Protein AF-A0A3D4UNW9-F1 (afdb_monomer)

Sequence (251 aa):
MPVRATILGIVDPHAEELTPLSHPRLTAIGLLMWSFGAMISVLMVWCMRSAEVLRDIGVSAWMPSRFAWAGVGGLMISMIGAATLIRPHPGVTRREALRCSIGVSLYAALLFVYHAIYIGHDVISPSPIFAPGGDALGRSVLRVLMFLLVAGIVWGVRPAALGLAVRSVIVRTGRVDRQSLLAVLASLGIAALGDLLSIATHFSPVSIADIISIVSVVVISLGSVLFTVGMVNICIDTVRIYPVLVRPGVG

Nearest PDB structures (foldseek):
  7uwa-assembly1_o  TM=2.671E-01  e=8.794E+00  Citrus x limon
  5lm2-assembly1_A  TM=1.567E-01  e=4.055E+00  Homo sapiens

Structure (mmCIF, N/CA/C/O backbone):
data_AF-A0A3D4UNW9-F1
#
_entry.id   AF-A0A3D4UNW9-F1
#
loop_
_atom_site.group_PDB
_atom_site.id
_atom_site.type_symbol
_atom_site.label_atom_id
_atom_site.label_alt_id
_atom_site.label_comp_id
_atom_site.label_asym_id
_atom_site.label_entity_id
_atom_site.label_seq_id
_atom_site.pdbx_PDB_ins_code
_atom_site.Cartn_x
_atom_site.Cartn_y
_atom_site.Cartn_z
_atom_site.occupancy
_atom_site.B_iso_or_equiv
_atom_site.auth_seq_id
_atom_site.auth_comp_id
_atom_site.auth_asym_id
_atom_site.auth_atom_id
_atom_site.pdbx_PDB_model_num
ATOM 1 N N . MET A 1 1 ? -14.342 12.984 29.482 1.00 45.03 1 MET A N 1
ATOM 2 C CA . MET A 1 1 ? -15.641 13.312 28.849 1.00 45.03 1 MET A CA 1
ATOM 3 C C . MET A 1 1 ? -16.581 12.103 28.904 1.00 45.03 1 MET A C 1
ATOM 5 O O . MET A 1 1 ? -16.750 11.441 27.891 1.00 45.03 1 MET A O 1
ATOM 9 N N . PRO A 1 2 ? -17.147 11.796 30.081 1.00 48.69 2 PRO A N 1
ATOM 10 C CA . PRO A 1 2 ? -18.140 10.731 30.265 1.00 48.69 2 PRO A CA 1
ATOM 11 C C . PRO A 1 2 ? -19.575 11.167 29.894 1.00 48.69 2 PRO A C 1
ATOM 13 O O . PRO A 1 2 ? -20.336 10.395 29.332 1.00 48.69 2 PRO A O 1
ATOM 16 N N . VAL A 1 3 ? -19.913 12.446 30.102 1.00 43.53 3 VAL A N 1
ATOM 17 C CA . VAL A 1 3 ? -21.304 12.943 30.140 1.00 43.53 3 VAL A CA 1
ATOM 18 C C . VAL A 1 3 ? -22.097 12.767 28.831 1.00 43.53 3 VAL A C 1
ATOM 20 O O . VAL A 1 3 ? -23.275 12.437 28.879 1.00 43.53 3 VAL A O 1
ATOM 23 N N . ARG A 1 4 ? -21.489 12.950 27.647 1.00 46.66 4 ARG A N 1
ATOM 24 C CA . ARG A 1 4 ? -22.216 12.816 26.363 1.00 46.66 4 ARG A CA 1
ATOM 25 C C . ARG A 1 4 ? -22.489 11.365 25.960 1.00 46.66 4 ARG A C 1
ATOM 27 O O . ARG A 1 4 ? -23.555 11.103 25.418 1.00 46.66 4 ARG A O 1
ATOM 34 N N . ALA A 1 5 ? -21.565 10.445 26.249 1.00 49.12 5 ALA A N 1
ATOM 35 C CA . ALA A 1 5 ? -21.785 9.013 26.034 1.00 49.12 5 ALA A CA 1
ATOM 36 C C . ALA A 1 5 ? -22.894 8.493 26.960 1.00 49.12 5 ALA A C 1
ATOM 38 O O . ALA A 1 5 ? -23.752 7.732 26.527 1.00 49.12 5 ALA A O 1
ATOM 39 N N . THR A 1 6 ? -22.944 9.001 28.197 1.00 50.34 6 THR A N 1
ATOM 40 C CA . THR A 1 6 ? -24.031 8.715 29.139 1.00 50.34 6 THR A CA 1
ATOM 41 C C . THR A 1 6 ? -25.385 9.212 28.626 1.00 50.34 6 THR A C 1
ATOM 43 O O . THR A 1 6 ? -26.352 8.469 28.692 1.00 50.34 6 THR A O 1
ATOM 46 N N . ILE A 1 7 ? -25.475 10.423 28.057 1.00 51.78 7 ILE A N 1
ATOM 47 C CA . ILE A 1 7 ? -26.741 10.937 27.498 1.00 51.78 7 ILE A CA 1
ATOM 48 C C . ILE A 1 7 ? -27.186 10.122 26.272 1.00 51.78 7 ILE A C 1
ATOM 50 O O . ILE A 1 7 ? -28.360 9.779 26.178 1.00 51.78 7 ILE A O 1
ATOM 54 N N . LEU A 1 8 ? -26.275 9.771 25.356 1.00 51.16 8 LEU A N 1
ATOM 55 C CA . LEU A 1 8 ? -26.631 8.977 24.173 1.00 51.16 8 LEU A CA 1
ATOM 56 C C . LEU A 1 8 ? -27.055 7.549 24.543 1.00 51.16 8 LEU A C 1
ATOM 58 O O . LEU A 1 8 ? -28.030 7.057 23.994 1.00 51.16 8 LEU A O 1
ATOM 62 N N . GLY A 1 9 ? -26.392 6.924 25.521 1.00 51.66 9 GLY A N 1
ATOM 63 C CA . GLY A 1 9 ? -26.791 5.612 26.038 1.00 51.66 9 GLY A CA 1
ATOM 64 C C . GLY A 1 9 ? -28.126 5.615 26.790 1.00 51.66 9 GLY A C 1
ATOM 65 O O . GLY A 1 9 ? -28.765 4.573 26.885 1.00 51.66 9 GLY A O 1
ATOM 66 N N . ILE A 1 10 ? -28.570 6.774 27.291 1.00 58.00 10 ILE A N 1
ATOM 67 C CA . ILE A 1 10 ? -29.905 6.945 27.888 1.00 58.00 10 ILE A CA 1
ATOM 68 C C . ILE A 1 10 ? -30.978 7.130 26.802 1.00 58.00 10 ILE A C 1
ATOM 70 O O . ILE A 1 10 ? -32.085 6.622 26.959 1.00 58.00 10 ILE A O 1
ATOM 74 N N . VAL A 1 11 ? -30.673 7.853 25.716 1.00 55.88 11 VAL A N 1
ATOM 75 C CA . VAL A 1 11 ? -31.634 8.153 24.635 1.00 55.88 11 VAL A CA 1
ATOM 76 C C . VAL A 1 11 ? -31.760 7.002 23.627 1.00 55.88 11 VAL A C 1
ATOM 78 O O . VAL A 1 11 ? -32.862 6.741 23.153 1.00 55.88 11 VAL A O 1
ATOM 81 N N . ASP A 1 12 ? -30.668 6.298 23.323 1.00 54.56 12 ASP A N 1
ATOM 82 C CA . ASP A 1 12 ? -30.653 5.106 22.468 1.00 54.56 12 ASP A CA 1
ATOM 83 C C . ASP A 1 12 ? -29.649 4.057 22.999 1.00 54.56 12 ASP A C 1
ATOM 85 O O . ASP A 1 12 ? -28.485 4.014 22.581 1.00 54.56 12 ASP A O 1
ATOM 89 N N . PRO A 1 13 ? -30.084 3.180 23.925 1.00 54.25 13 PRO A N 1
ATOM 90 C CA . PRO A 1 13 ? -29.232 2.138 24.493 1.00 54.25 13 PRO A CA 1
ATOM 91 C C . PRO A 1 13 ? -28.795 1.069 23.478 1.00 54.25 13 PRO A C 1
ATOM 93 O O . PRO A 1 13 ? -27.942 0.245 23.805 1.00 54.25 13 PRO A O 1
ATOM 96 N N . HIS A 1 14 ? -29.365 1.057 22.266 1.00 54.31 14 HIS A N 1
ATOM 97 C CA . HIS A 1 14 ? -29.025 0.113 21.196 1.00 54.31 14 HIS A CA 1
ATOM 98 C C . HIS A 1 14 ? -28.185 0.747 20.084 1.00 54.31 14 HIS A C 1
ATOM 100 O O . HIS A 1 14 ? -27.904 0.070 19.092 1.00 54.31 14 HIS A O 1
ATOM 106 N N . ALA A 1 15 ? -27.742 1.999 20.244 1.00 60.78 15 ALA A N 1
ATOM 107 C CA . ALA A 1 15 ? -26.863 2.639 19.278 1.00 60.78 15 ALA A CA 1
ATOM 108 C C . ALA A 1 15 ? -25.645 1.735 19.014 1.00 60.78 15 ALA A C 1
ATOM 110 O O . ALA A 1 15 ? -24.854 1.449 19.917 1.00 60.78 15 ALA A O 1
ATOM 111 N N . GLU A 1 16 ? -25.481 1.273 17.769 1.00 59.91 16 GLU A N 1
ATOM 112 C CA . GLU A 1 16 ? -24.414 0.335 17.384 1.00 59.91 16 GLU A CA 1
ATOM 113 C C . GLU A 1 16 ? -23.013 0.862 17.747 1.00 59.91 16 GLU A C 1
ATOM 115 O O . GLU A 1 16 ? -22.075 0.085 17.944 1.00 59.91 16 GLU A O 1
ATOM 120 N N . GLU A 1 17 ? -22.879 2.180 17.892 1.00 58.50 17 GLU A N 1
ATOM 121 C CA . GLU A 1 17 ? -21.679 2.891 18.331 1.00 58.50 17 GLU A CA 1
ATOM 122 C C . GLU A 1 17 ? -21.255 2.577 19.776 1.00 58.50 17 GLU A C 1
ATOM 124 O O . GLU A 1 17 ? -20.068 2.670 20.087 1.00 58.50 17 GLU A O 1
ATOM 129 N N . LEU A 1 18 ? -22.189 2.149 20.634 1.00 60.38 18 LEU A N 1
ATOM 130 C CA . LEU A 1 18 ? -21.952 1.768 22.032 1.00 60.38 18 LEU A CA 1
ATOM 131 C C . LEU A 1 18 ? -21.612 0.279 22.199 1.00 60.38 18 LEU A C 1
ATOM 133 O O . LEU A 1 18 ? -21.264 -0.154 23.298 1.00 60.38 18 LEU A O 1
ATOM 137 N N . THR A 1 19 ? -21.686 -0.525 21.128 1.00 66.88 19 THR A N 1
ATOM 138 C CA . THR A 1 19 ? -21.366 -1.957 21.224 1.00 66.88 19 THR A CA 1
ATOM 139 C C . THR A 1 19 ? -19.889 -2.165 21.575 1.00 66.88 19 THR A C 1
ATOM 141 O O . THR A 1 19 ? -19.012 -1.691 20.839 1.00 66.88 19 THR A O 1
ATOM 144 N N . PRO A 1 20 ? -19.581 -2.895 22.666 1.00 70.38 20 PRO A N 1
ATOM 145 C CA . PRO A 1 20 ? -18.208 -3.088 23.100 1.00 70.38 20 PRO A CA 1
ATOM 146 C C . PRO A 1 20 ? -17.416 -3.869 22.048 1.00 70.38 20 PRO A C 1
ATOM 148 O O . PRO A 1 20 ? -17.899 -4.833 21.445 1.00 70.38 20 PRO A O 1
ATOM 151 N N . LEU A 1 21 ? -16.171 -3.446 21.833 1.00 80.75 21 LEU A N 1
ATOM 152 C CA . LEU A 1 21 ? -15.211 -4.204 21.035 1.00 80.75 21 LEU A CA 1
ATOM 153 C C . LEU A 1 21 ? -14.887 -5.514 21.753 1.00 80.75 21 LEU A C 1
ATOM 155 O O . LEU A 1 21 ? -14.700 -5.519 22.968 1.00 80.75 21 LEU A O 1
ATOM 159 N N . SER A 1 22 ? -14.758 -6.610 21.004 1.00 83.06 22 SER A N 1
ATOM 160 C CA . SER A 1 22 ? -14.433 -7.911 21.601 1.00 83.06 22 SER A CA 1
ATOM 161 C C . SER A 1 22 ? -13.030 -7.912 22.216 1.00 83.06 22 SER A C 1
ATOM 163 O O . SER A 1 22 ? -12.834 -8.433 23.308 1.00 83.06 22 SER A O 1
ATOM 165 N N . HIS A 1 23 ? -12.060 -7.291 21.533 1.00 87.88 23 HIS A N 1
ATOM 166 C CA . HIS A 1 23 ? -10.667 -7.214 21.981 1.00 87.88 23 HIS A CA 1
ATOM 167 C C . HIS A 1 23 ? -10.065 -5.826 21.680 1.00 87.88 23 HIS A C 1
ATOM 169 O O . HIS A 1 23 ? -9.247 -5.694 20.768 1.00 87.88 23 HIS A O 1
ATOM 175 N N . PRO A 1 24 ? -10.424 -4.774 22.443 1.00 85.81 24 PRO A N 1
ATOM 176 C CA . PRO A 1 24 ? -10.085 -3.381 22.121 1.00 85.81 24 PRO A CA 1
ATOM 177 C C . PRO A 1 24 ? -8.582 -3.135 21.940 1.00 85.81 24 PRO A C 1
ATOM 179 O O . PRO A 1 24 ? -8.166 -2.462 20.999 1.00 85.81 24 PRO A O 1
ATOM 182 N N . ARG A 1 25 ? -7.746 -3.726 22.807 1.00 90.00 25 ARG A N 1
ATOM 183 C CA . ARG A 1 25 ? -6.281 -3.599 22.724 1.00 90.00 25 ARG A CA 1
ATOM 184 C C . ARG A 1 25 ? -5.713 -4.266 21.475 1.00 90.00 25 ARG A C 1
ATOM 186 O O . ARG A 1 25 ? -4.871 -3.679 20.808 1.00 90.00 25 ARG A O 1
ATOM 193 N N . LEU A 1 26 ? -6.186 -5.470 21.160 1.00 91.81 26 LEU A N 1
ATOM 194 C CA . LEU A 1 26 ? -5.710 -6.240 20.013 1.00 91.81 26 LEU A CA 1
ATOM 195 C C . LEU A 1 26 ? -6.095 -5.556 18.697 1.00 91.81 26 LEU A C 1
ATOM 197 O O . LEU A 1 26 ? -5.245 -5.401 17.828 1.00 91.81 26 LEU A O 1
ATOM 201 N N . THR A 1 27 ? -7.330 -5.059 18.588 1.00 91.00 27 THR A N 1
ATOM 202 C CA . THR A 1 27 ? -7.787 -4.282 17.427 1.00 91.00 27 THR A CA 1
ATOM 203 C C . THR A 1 27 ? -7.004 -2.975 17.272 1.00 91.00 27 THR A C 1
ATOM 205 O O . THR A 1 27 ? -6.630 -2.615 16.161 1.00 91.00 27 THR A O 1
ATOM 208 N N . ALA A 1 28 ? -6.708 -2.271 18.369 1.00 90.62 28 ALA A N 1
ATOM 209 C CA . ALA A 1 28 ? -5.943 -1.026 18.319 1.00 90.62 28 ALA A CA 1
ATOM 210 C C . ALA A 1 28 ? -4.478 -1.248 17.903 1.00 90.62 28 ALA A C 1
ATOM 212 O O . ALA A 1 28 ? -3.962 -0.522 17.054 1.00 90.62 28 ALA A O 1
ATOM 213 N N . ILE A 1 29 ? -3.815 -2.263 18.470 1.00 94.62 29 ILE A N 1
ATOM 214 C CA . ILE A 1 29 ? -2.445 -2.642 18.093 1.00 94.62 29 ILE A CA 1
ATOM 215 C C . ILE A 1 29 ? -2.413 -3.104 16.638 1.00 94.62 29 ILE A C 1
ATOM 217 O O . ILE A 1 29 ? -1.559 -2.663 15.875 1.00 94.62 29 ILE A O 1
ATOM 221 N N . GLY A 1 30 ? -3.359 -3.948 16.231 1.00 94.56 30 GLY A N 1
ATOM 222 C CA . GLY A 1 30 ? -3.409 -4.449 14.868 1.00 94.56 30 GLY A CA 1
ATOM 223 C C . GLY A 1 30 ? -3.696 -3.362 13.832 1.00 94.56 30 GLY A C 1
ATOM 224 O O . GLY A 1 30 ? -3.102 -3.388 12.759 1.00 94.56 30 GLY A O 1
ATOM 225 N N . LEU A 1 31 ? -4.493 -2.342 14.170 1.00 92.94 31 LEU A N 1
ATOM 226 C CA . LEU A 1 31 ? -4.687 -1.168 13.316 1.00 92.94 31 LEU A CA 1
ATOM 227 C C . LEU A 1 31 ? -3.376 -0.390 13.094 1.00 92.94 31 LEU A C 1
ATOM 229 O O . LEU A 1 31 ? -3.103 0.027 11.969 1.00 92.94 31 LEU A O 1
ATOM 233 N N . LEU A 1 32 ? -2.554 -0.230 14.138 1.00 95.38 32 LEU A N 1
ATOM 234 C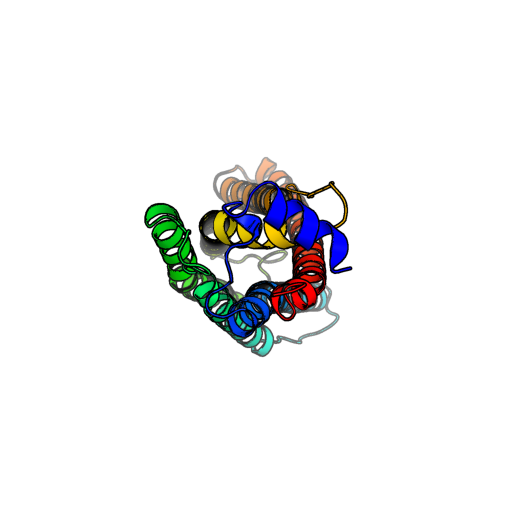 CA . LEU A 1 32 ? -1.224 0.378 14.017 1.00 95.38 32 LEU A CA 1
ATOM 235 C C . LEU A 1 32 ? -0.265 -0.510 13.218 1.00 95.38 32 LEU A C 1
ATOM 237 O O . LEU A 1 32 ? 0.430 -0.019 12.336 1.00 95.38 32 LEU A O 1
ATOM 241 N N . MET A 1 33 ? -0.236 -1.818 13.489 1.00 97.25 33 MET A N 1
ATOM 242 C CA . MET A 1 33 ? 0.589 -2.765 12.731 1.00 97.25 33 MET A CA 1
ATOM 243 C C . MET A 1 33 ? 0.228 -2.750 11.243 1.00 97.25 33 MET A C 1
ATOM 245 O O . MET A 1 33 ? 1.117 -2.758 10.395 1.00 97.25 33 MET A O 1
ATOM 249 N N . TRP A 1 34 ? -1.065 -2.666 10.926 1.00 96.38 34 TRP A N 1
ATOM 250 C CA . TRP A 1 34 ? -1.564 -2.575 9.561 1.00 96.38 34 TRP A CA 1
ATOM 251 C C . TRP A 1 34 ? -1.010 -1.349 8.824 1.00 96.38 34 TRP A C 1
ATOM 253 O O . TRP A 1 34 ? -0.374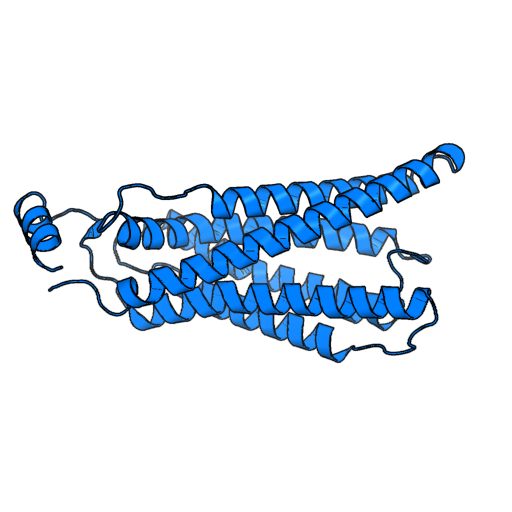 -1.505 7.776 1.00 96.38 34 TRP A O 1
ATOM 263 N N . SER A 1 35 ? -1.197 -0.147 9.376 1.00 95.44 35 SER A N 1
ATOM 264 C CA . SER A 1 35 ? -0.776 1.104 8.734 1.00 95.44 35 SER A CA 1
ATOM 265 C C . SER A 1 35 ? 0.746 1.272 8.713 1.00 95.44 35 SER A C 1
ATOM 267 O O . SER A 1 35 ? 1.322 1.535 7.655 1.00 95.44 35 SER A O 1
ATOM 269 N N . PHE A 1 36 ? 1.422 1.056 9.844 1.00 97.56 36 PHE A N 1
ATOM 270 C CA . PHE A 1 36 ? 2.874 1.219 9.940 1.00 97.56 36 PHE A CA 1
ATOM 271 C C . PHE A 1 36 ? 3.639 0.130 9.193 1.00 97.56 36 PHE A C 1
ATOM 273 O O . PHE A 1 36 ? 4.653 0.438 8.575 1.00 97.56 36 PHE A O 1
ATOM 280 N N . GLY A 1 37 ? 3.162 -1.118 9.177 1.00 97.69 37 GLY A N 1
ATOM 281 C CA . GLY A 1 37 ? 3.773 -2.175 8.368 1.00 97.69 37 GLY A CA 1
ATOM 282 C C . GLY A 1 37 ? 3.744 -1.839 6.872 1.00 97.69 37 GLY A C 1
ATOM 283 O O . GLY A 1 37 ? 4.754 -1.954 6.170 1.00 97.69 37 GLY A O 1
ATOM 284 N N . ALA A 1 38 ? 2.611 -1.321 6.387 1.00 96.62 38 ALA A N 1
ATOM 285 C CA . ALA A 1 38 ? 2.496 -0.851 5.010 1.00 96.62 38 ALA A CA 1
ATOM 286 C C . ALA A 1 38 ? 3.424 0.350 4.749 1.00 96.62 38 ALA A C 1
ATOM 288 O O . ALA A 1 38 ? 4.138 0.360 3.748 1.00 96.62 38 ALA A O 1
ATOM 289 N N . MET A 1 39 ? 3.492 1.317 5.672 1.00 97.19 39 MET A N 1
ATOM 290 C CA . MET A 1 39 ? 4.404 2.463 5.572 1.00 97.19 39 MET A CA 1
ATOM 291 C C . MET A 1 39 ? 5.878 2.045 5.520 1.00 97.19 39 MET A C 1
ATOM 293 O O . MET A 1 39 ? 6.622 2.556 4.689 1.00 97.19 39 MET A O 1
ATOM 297 N N . ILE A 1 40 ? 6.307 1.097 6.359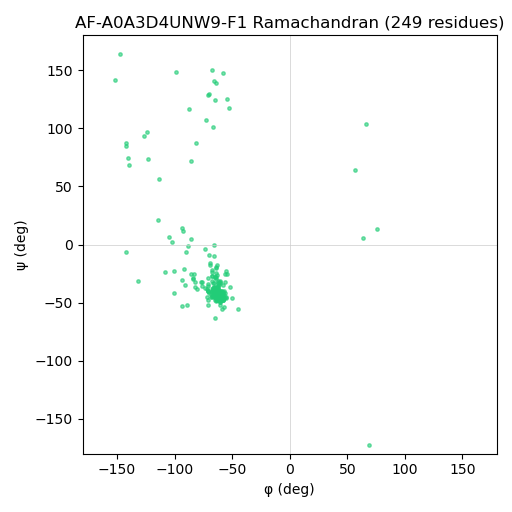 1.00 97.50 40 ILE A N 1
ATOM 298 C CA . ILE A 1 40 ? 7.674 0.554 6.324 1.00 97.50 40 ILE A CA 1
ATOM 299 C C . ILE A 1 40 ? 7.985 0.031 4.921 1.00 97.50 40 ILE A C 1
ATOM 301 O O . ILE A 1 40 ? 9.024 0.364 4.361 1.00 97.50 40 ILE A O 1
ATOM 305 N N . SER A 1 41 ? 7.058 -0.719 4.326 1.00 96.38 41 SER A N 1
ATOM 306 C CA . SER A 1 41 ? 7.216 -1.258 2.971 1.00 96.38 41 SER A CA 1
ATOM 307 C C . SER A 1 41 ? 7.402 -0.148 1.933 1.00 96.38 41 SER A C 1
ATOM 309 O O . SER A 1 41 ? 8.325 -0.207 1.125 1.00 96.38 41 SER A O 1
ATOM 311 N N . VAL A 1 42 ? 6.587 0.909 2.003 1.00 96.06 42 VAL A N 1
ATOM 312 C CA . VAL A 1 42 ? 6.692 2.086 1.122 1.00 96.06 42 VAL A CA 1
ATOM 313 C C . VAL A 1 42 ? 8.033 2.799 1.284 1.00 96.06 42 VAL A C 1
ATOM 315 O O . VAL A 1 42 ? 8.681 3.128 0.291 1.00 96.06 42 VAL A O 1
ATOM 318 N N . LEU A 1 43 ? 8.482 3.014 2.522 1.00 96.25 43 LEU A N 1
ATOM 319 C CA . LEU A 1 43 ? 9.764 3.663 2.798 1.00 96.25 43 LEU A CA 1
ATOM 320 C C . LEU A 1 43 ? 10.942 2.832 2.289 1.00 96.25 43 LEU A C 1
ATOM 322 O O . LEU A 1 43 ? 11.879 3.392 1.729 1.00 96.25 43 LEU A O 1
ATOM 326 N N . MET A 1 44 ? 10.885 1.506 2.423 1.00 94.88 44 MET A N 1
ATOM 327 C CA . MET A 1 44 ? 11.925 0.630 1.882 1.00 94.88 44 MET A CA 1
ATOM 328 C C . MET A 1 44 ? 11.994 0.706 0.354 1.00 94.88 44 MET A C 1
ATOM 330 O O . MET A 1 44 ? 13.094 0.748 -0.197 1.00 94.88 44 MET A O 1
ATOM 334 N N . VAL A 1 45 ? 10.849 0.796 -0.332 1.00 92.50 45 VAL A N 1
ATOM 335 C CA . VAL A 1 45 ? 10.813 1.041 -1.782 1.00 92.50 45 VAL A CA 1
ATOM 336 C C . VAL A 1 45 ? 11.463 2.378 -2.124 1.00 92.50 45 VAL A C 1
ATOM 338 O O . VAL A 1 45 ? 12.322 2.412 -3.001 1.00 92.50 45 VAL A O 1
ATOM 341 N N . TRP A 1 46 ? 11.146 3.457 -1.404 1.00 93.56 46 TRP A N 1
ATOM 342 C CA . TRP A 1 46 ? 11.819 4.748 -1.591 1.00 93.56 46 TRP A CA 1
ATOM 343 C C . TRP A 1 46 ? 13.331 4.659 -1.391 1.00 93.56 46 TRP A C 1
ATOM 345 O O . TRP A 1 46 ? 14.077 5.170 -2.219 1.00 93.56 46 TRP A O 1
ATOM 355 N N . CYS A 1 47 ? 13.802 3.979 -0.344 1.00 91.94 47 CYS A N 1
ATOM 356 C CA . CYS A 1 47 ? 15.233 3.786 -0.120 1.00 91.94 47 CYS A CA 1
ATOM 357 C C . CYS A 1 47 ? 15.904 3.050 -1.290 1.00 91.94 47 CYS A C 1
ATOM 359 O O . CYS A 1 47 ? 16.998 3.437 -1.698 1.00 91.94 47 CYS A O 1
ATOM 361 N N . MET A 1 48 ? 15.251 2.028 -1.853 1.00 89.56 48 MET A N 1
ATOM 362 C CA . MET A 1 48 ? 15.758 1.315 -3.030 1.00 89.56 48 MET A CA 1
ATOM 363 C C . MET A 1 48 ? 15.791 2.210 -4.274 1.00 89.56 48 MET A C 1
ATOM 365 O O . MET A 1 48 ? 16.804 2.234 -4.969 1.00 89.56 48 MET A O 1
ATOM 369 N N . ARG A 1 49 ? 14.735 2.995 -4.528 1.00 88.00 49 ARG A N 1
ATOM 370 C CA . ARG A 1 49 ? 14.675 3.910 -5.683 1.00 88.00 49 ARG A CA 1
ATOM 371 C C . ARG A 1 49 ? 15.668 5.060 -5.574 1.00 88.00 49 ARG A C 1
ATOM 373 O O . ARG A 1 49 ? 16.306 5.412 -6.557 1.00 88.00 49 ARG A O 1
ATOM 380 N N . SER A 1 50 ? 15.873 5.604 -4.380 1.00 88.94 50 SER A N 1
ATOM 381 C CA . SER A 1 50 ? 16.906 6.616 -4.153 1.00 88.94 50 SER A CA 1
ATOM 382 C C . SER A 1 50 ? 18.312 6.052 -4.376 1.00 88.94 50 SER A C 1
ATOM 384 O O . SER A 1 50 ? 19.154 6.737 -4.950 1.00 88.94 50 SER A O 1
ATOM 386 N N . ALA A 1 51 ? 18.573 4.806 -3.964 1.00 87.50 51 ALA A N 1
ATOM 387 C CA . ALA A 1 51 ? 19.854 4.147 -4.219 1.00 87.50 51 ALA A CA 1
ATOM 388 C C . ALA A 1 51 ? 20.098 3.908 -5.721 1.00 87.50 51 ALA A C 1
ATOM 390 O O . ALA A 1 51 ? 21.212 4.127 -6.190 1.00 87.50 51 ALA A O 1
ATOM 391 N N . GLU A 1 52 ? 19.061 3.529 -6.478 1.00 84.44 52 GLU A N 1
ATOM 392 C CA . GLU A 1 52 ? 19.102 3.441 -7.947 1.00 84.44 52 GLU A CA 1
ATOM 393 C C . GLU A 1 52 ? 19.493 4.784 -8.573 1.00 84.44 52 GLU A C 1
ATOM 395 O O . GLU A 1 52 ? 20.482 4.849 -9.299 1.00 84.44 52 GLU A O 1
ATOM 400 N N . VAL A 1 53 ? 18.784 5.866 -8.233 1.00 85.12 53 VAL A N 1
ATOM 401 C CA . VAL A 1 53 ? 19.066 7.204 -8.780 1.00 85.12 53 VAL A CA 1
ATOM 402 C C . VAL A 1 53 ? 20.505 7.622 -8.486 1.00 85.12 53 VAL A C 1
ATOM 404 O O . VAL A 1 53 ? 21.196 8.081 -9.390 1.00 85.12 53 VAL A O 1
ATOM 407 N N . LEU A 1 54 ? 20.979 7.432 -7.247 1.00 86.88 54 LEU A N 1
ATOM 408 C CA . LEU A 1 54 ? 22.354 7.762 -6.852 1.00 86.88 54 LEU A CA 1
ATOM 409 C C . LEU A 1 54 ? 23.405 6.956 -7.623 1.00 86.88 54 LEU A C 1
ATOM 411 O O . LEU A 1 54 ? 24.494 7.472 -7.885 1.00 86.88 54 LEU A O 1
ATOM 415 N N . ARG A 1 55 ? 23.102 5.708 -7.985 1.00 84.56 55 ARG A N 1
ATOM 416 C CA . ARG A 1 55 ? 23.991 4.905 -8.824 1.00 84.56 55 ARG A CA 1
ATOM 417 C C . ARG A 1 55 ? 24.011 5.393 -10.256 1.00 84.56 55 ARG A C 1
ATOM 419 O O . ARG A 1 55 ? 25.093 5.518 -10.824 1.00 84.56 55 ARG A O 1
ATOM 426 N N . ASP A 1 56 ? 22.850 5.685 -10.820 1.00 82.38 56 ASP A N 1
ATOM 427 C CA . ASP A 1 56 ? 22.738 6.062 -12.227 1.00 82.38 56 ASP A CA 1
ATOM 428 C C . ASP A 1 56 ? 23.391 7.432 -12.503 1.00 82.38 56 ASP A C 1
ATOM 430 O O . ASP A 1 56 ? 23.932 7.648 -13.584 1.00 82.38 56 ASP A O 1
ATOM 434 N N . ILE A 1 57 ? 23.464 8.321 -11.501 1.00 85.25 57 ILE A N 1
ATOM 435 C CA . ILE A 1 57 ? 24.250 9.572 -11.566 1.00 85.25 57 ILE A CA 1
ATOM 436 C C . ILE A 1 57 ? 25.734 9.406 -11.176 1.00 85.25 57 ILE A C 1
ATOM 438 O O . ILE A 1 57 ? 26.457 10.395 -11.070 1.00 85.25 57 ILE A O 1
ATOM 442 N N . GLY A 1 58 ? 26.200 8.179 -10.923 1.00 83.81 58 GLY A N 1
ATOM 443 C CA . GLY A 1 58 ? 27.601 7.869 -10.611 1.00 83.81 58 GLY A CA 1
ATOM 444 C C . GLY A 1 58 ? 28.064 8.239 -9.196 1.00 83.81 58 GLY A C 1
ATOM 445 O O . GLY A 1 58 ? 29.264 8.234 -8.931 1.00 83.81 58 GLY A O 1
ATOM 446 N N . VAL A 1 59 ? 27.146 8.554 -8.277 1.00 85.75 59 VAL A N 1
ATOM 447 C CA . VAL A 1 59 ? 27.471 8.992 -6.906 1.00 85.75 59 VAL A CA 1
ATOM 448 C C . VAL A 1 59 ? 27.715 7.811 -5.956 1.00 85.75 59 VAL A C 1
ATOM 450 O O . VAL A 1 59 ? 28.489 7.940 -5.009 1.00 85.75 59 VAL A O 1
ATOM 453 N N . SER A 1 60 ? 27.081 6.651 -6.170 1.00 79.56 60 SER A N 1
ATOM 454 C CA . SER A 1 60 ? 27.239 5.486 -5.283 1.00 79.56 60 SER A CA 1
ATOM 455 C C . SER A 1 60 ? 27.026 4.147 -5.990 1.00 79.56 60 SER A C 1
ATOM 457 O O . SER A 1 60 ? 26.099 4.000 -6.769 1.00 79.56 60 SER A O 1
ATOM 459 N N . ALA A 1 61 ? 27.815 3.122 -5.657 1.00 72.38 61 ALA A N 1
ATOM 460 C CA . ALA A 1 61 ? 27.583 1.739 -6.103 1.00 72.38 61 ALA A CA 1
ATOM 461 C C . ALA A 1 61 ? 26.757 0.908 -5.096 1.00 72.38 61 ALA A C 1
ATOM 463 O O . ALA A 1 61 ? 26.739 -0.322 -5.145 1.00 72.38 61 ALA A O 1
ATOM 464 N N . TRP A 1 62 ? 26.119 1.564 -4.126 1.00 74.44 62 TRP A N 1
ATOM 465 C CA . TRP A 1 62 ? 25.418 0.893 -3.039 1.00 74.44 62 TRP A CA 1
ATOM 466 C C . TRP A 1 62 ? 24.133 0.204 -3.514 1.00 74.44 62 TRP A C 1
ATOM 468 O O . TRP A 1 62 ? 23.276 0.823 -4.138 1.00 74.44 62 TRP A O 1
ATOM 478 N N . MET A 1 63 ? 23.978 -1.079 -3.170 1.00 69.75 63 MET A N 1
ATOM 479 C CA . MET A 1 63 ? 22.815 -1.883 -3.546 1.00 69.75 63 MET A CA 1
ATOM 480 C C . MET A 1 63 ? 22.180 -2.530 -2.308 1.00 69.75 63 MET A C 1
ATOM 482 O O . MET A 1 63 ? 22.621 -3.591 -1.855 1.00 69.75 63 MET A O 1
ATOM 486 N N . PRO A 1 64 ? 21.167 -1.894 -1.698 1.00 72.69 64 PRO A N 1
ATOM 487 C CA . PRO A 1 64 ? 20.665 -2.318 -0.402 1.00 72.69 64 PRO A CA 1
ATOM 488 C C . PRO A 1 64 ? 19.602 -3.418 -0.526 1.00 72.69 64 PRO A C 1
ATOM 490 O O . PRO A 1 64 ? 18.428 -3.216 -0.220 1.00 72.69 64 PRO A O 1
ATOM 493 N N . SER A 1 65 ? 20.024 -4.628 -0.896 1.00 80.75 65 SER A N 1
ATOM 494 C CA . SER A 1 65 ? 19.156 -5.820 -0.966 1.00 80.75 65 SER A CA 1
ATOM 495 C C . SER A 1 65 ? 18.409 -6.113 0.346 1.00 80.75 65 SER A C 1
ATOM 497 O O . SER A 1 65 ? 17.318 -6.680 0.346 1.00 80.75 65 SER A O 1
ATOM 499 N N . ARG A 1 66 ? 18.957 -5.670 1.484 1.00 86.81 66 ARG A N 1
ATOM 500 C CA . ARG A 1 66 ? 18.319 -5.775 2.805 1.00 86.81 66 ARG 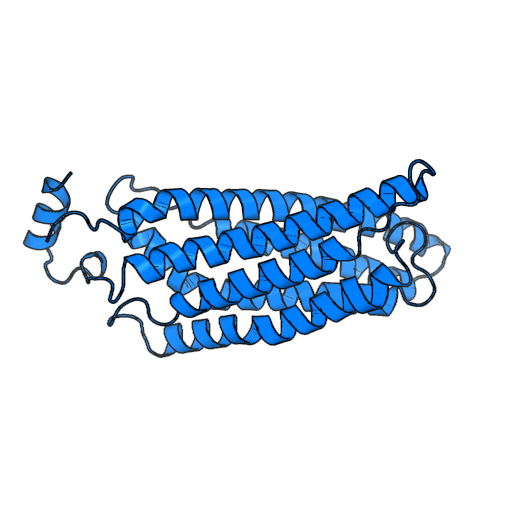A CA 1
ATOM 501 C C . ARG A 1 66 ? 17.032 -4.953 2.923 1.00 86.81 66 ARG A C 1
ATOM 503 O O . ARG A 1 66 ? 16.154 -5.346 3.685 1.00 86.81 66 ARG A O 1
ATOM 510 N N . PHE A 1 67 ? 16.889 -3.853 2.181 1.00 90.69 67 PHE A N 1
ATOM 511 C CA . PHE A 1 67 ? 15.655 -3.060 2.197 1.00 90.69 67 PHE A CA 1
ATOM 512 C C . PHE A 1 67 ? 14.502 -3.786 1.511 1.00 90.69 67 PHE A C 1
ATOM 514 O O . PHE A 1 67 ? 13.376 -3.710 1.998 1.00 90.69 67 PHE A O 1
ATOM 521 N N . ALA A 1 68 ? 14.772 -4.576 0.466 1.00 90.12 68 ALA A N 1
ATOM 522 C CA . ALA A 1 68 ? 13.751 -5.424 -0.142 1.00 90.12 68 ALA A CA 1
ATOM 523 C C . ALA A 1 68 ? 13.161 -6.396 0.898 1.00 90.12 68 ALA A C 1
ATOM 525 O O . ALA A 1 68 ? 11.945 -6.449 1.081 1.00 90.12 68 ALA A O 1
ATOM 526 N N . TRP A 1 69 ? 14.019 -7.072 1.670 1.00 92.75 69 TRP A N 1
ATOM 527 C CA . TRP A 1 69 ? 13.597 -7.960 2.761 1.00 92.75 69 TRP A CA 1
ATOM 528 C C . TRP A 1 69 ? 12.890 -7.231 3.907 1.00 92.75 69 TRP A C 1
ATOM 530 O O . TRP A 1 69 ? 11.884 -7.721 4.419 1.00 92.75 69 TRP A O 1
ATOM 540 N N . ALA A 1 70 ? 13.365 -6.046 4.293 1.00 94.75 70 ALA A N 1
ATOM 541 C CA . ALA A 1 70 ? 12.687 -5.226 5.293 1.00 94.75 70 ALA A CA 1
ATOM 542 C C . ALA A 1 70 ? 11.278 -4.810 4.833 1.00 94.75 70 ALA A C 1
ATOM 544 O O . ALA A 1 70 ? 10.352 -4.784 5.644 1.00 94.75 70 ALA A O 1
ATOM 545 N N . GLY A 1 71 ? 11.087 -4.556 3.534 1.00 95.25 71 GLY A N 1
ATOM 546 C CA . GLY A 1 71 ? 9.774 -4.271 2.962 1.00 95.25 71 GLY A CA 1
ATOM 547 C C . GLY A 1 71 ? 8.835 -5.479 2.994 1.00 95.25 71 GLY A C 1
ATOM 548 O O . GLY A 1 71 ? 7.677 -5.334 3.373 1.00 95.25 71 GLY A O 1
ATOM 549 N N . VAL A 1 72 ? 9.339 -6.690 2.726 1.00 95.88 72 VAL A N 1
ATOM 550 C CA . VAL A 1 72 ? 8.575 -7.936 2.948 1.00 95.88 72 VAL A CA 1
ATOM 551 C C . VAL A 1 72 ? 8.152 -8.052 4.416 1.00 95.88 72 VAL A C 1
ATOM 553 O O . VAL A 1 72 ? 6.989 -8.336 4.704 1.00 95.88 72 VAL A O 1
ATOM 556 N N . GLY A 1 73 ? 9.064 -7.773 5.352 1.00 97.25 73 GLY A N 1
ATOM 557 C CA . GLY A 1 73 ? 8.758 -7.734 6.784 1.00 97.25 73 GLY A CA 1
ATOM 558 C C . GLY A 1 73 ? 7.656 -6.725 7.127 1.00 97.25 73 GLY A C 1
ATOM 559 O O . GLY A 1 73 ? 6.733 -7.051 7.874 1.00 97.25 73 GLY A O 1
ATOM 560 N N . GLY A 1 74 ? 7.696 -5.531 6.530 1.00 97.88 74 GLY A N 1
ATOM 561 C CA . GLY A 1 74 ? 6.644 -4.522 6.653 1.00 97.88 74 GLY A CA 1
ATOM 562 C C . GLY A 1 74 ? 5.277 -5.030 6.182 1.00 97.88 74 GLY A C 1
ATOM 563 O O . GLY A 1 74 ? 4.291 -4.911 6.913 1.00 97.88 74 GLY A O 1
ATOM 564 N N . LEU A 1 75 ? 5.212 -5.665 5.009 1.00 97.56 75 LEU A N 1
ATOM 565 C CA . LEU A 1 75 ? 3.978 -6.253 4.479 1.00 97.56 75 LEU A CA 1
ATOM 566 C C . LEU A 1 75 ? 3.446 -7.378 5.373 1.00 97.56 75 LEU A C 1
ATOM 568 O O . LEU A 1 75 ? 2.241 -7.440 5.607 1.00 97.56 75 LEU A O 1
ATOM 572 N N . MET A 1 76 ? 4.322 -8.221 5.926 1.00 97.81 76 MET A N 1
ATOM 573 C CA . MET A 1 76 ? 3.944 -9.272 6.880 1.00 97.81 76 MET A CA 1
ATOM 574 C C . MET A 1 76 ? 3.343 -8.690 8.164 1.00 97.81 76 MET A C 1
ATOM 576 O O . MET A 1 76 ? 2.287 -9.134 8.612 1.00 97.81 76 MET A O 1
ATOM 580 N N . ILE A 1 77 ? 3.971 -7.659 8.738 1.00 98.12 77 ILE A N 1
ATOM 581 C CA . ILE A 1 77 ? 3.435 -6.942 9.907 1.00 98.12 77 ILE A CA 1
ATOM 582 C C . ILE A 1 77 ? 2.069 -6.334 9.568 1.00 98.12 77 ILE A C 1
ATOM 584 O O . ILE A 1 77 ? 1.128 -6.444 10.357 1.00 98.12 77 ILE A O 1
ATOM 588 N N . SER A 1 78 ? 1.943 -5.750 8.374 1.00 97.81 78 SER A N 1
ATOM 589 C CA . SER A 1 78 ? 0.696 -5.158 7.899 1.00 97.81 78 SER A CA 1
ATOM 590 C C . SER A 1 78 ? -0.420 -6.198 7.758 1.00 97.81 78 SER A C 1
ATOM 592 O O . SER A 1 78 ? -1.539 -5.964 8.214 1.00 97.81 78 SER A O 1
ATOM 594 N N . MET A 1 79 ? -0.105 -7.372 7.206 1.00 97.56 79 MET A N 1
ATOM 595 C CA . MET A 1 79 ? -1.016 -8.510 7.066 1.00 97.56 79 MET A CA 1
ATOM 596 C C . MET A 1 79 ? -1.510 -9.016 8.426 1.00 97.56 79 MET A C 1
ATOM 598 O O . MET A 1 79 ? -2.713 -9.199 8.615 1.00 97.56 79 MET A O 1
ATOM 602 N N . ILE A 1 80 ? -0.598 -9.209 9.387 1.00 97.50 80 ILE A N 1
ATOM 603 C CA . ILE A 1 80 ? -0.941 -9.644 10.750 1.00 97.50 80 ILE A CA 1
ATOM 604 C C . ILE A 1 80 ? -1.843 -8.602 11.421 1.00 97.50 80 ILE A C 1
ATOM 606 O O . ILE A 1 80 ? -2.848 -8.957 12.034 1.00 97.50 80 ILE A O 1
ATOM 610 N N . GLY A 1 81 ? -1.529 -7.314 11.254 1.00 95.81 81 GLY A N 1
ATOM 611 C CA . GLY A 1 81 ? -2.369 -6.223 11.736 1.00 95.81 81 GLY A CA 1
ATOM 612 C C . GLY A 1 81 ? -3.769 -6.243 11.120 1.00 95.81 81 GLY A C 1
ATOM 613 O O . GLY A 1 81 ? -4.761 -6.210 11.848 1.00 95.81 81 GLY A O 1
ATOM 614 N N . ALA A 1 82 ? -3.870 -6.393 9.798 1.00 95.19 82 ALA A N 1
ATOM 615 C CA . ALA A 1 82 ? -5.142 -6.469 9.082 1.00 95.19 82 ALA A CA 1
ATOM 616 C C . ALA A 1 82 ? -6.003 -7.667 9.518 1.00 95.19 82 ALA A C 1
ATOM 618 O O . ALA A 1 82 ? -7.224 -7.543 9.603 1.00 95.19 82 ALA A O 1
ATOM 619 N N . ALA A 1 83 ? -5.390 -8.808 9.851 1.00 95.94 83 ALA A N 1
ATOM 620 C CA . ALA A 1 83 ? -6.106 -9.991 10.331 1.00 95.94 83 ALA A CA 1
ATOM 621 C C . ALA A 1 83 ? -6.890 -9.723 11.629 1.00 95.94 83 ALA A C 1
ATOM 623 O O . ALA A 1 83 ? -7.972 -10.274 11.823 1.00 95.94 83 ALA A O 1
ATOM 624 N N . THR A 1 84 ? -6.403 -8.820 12.487 1.00 93.62 84 THR A N 1
ATOM 625 C CA . THR A 1 84 ? -7.114 -8.413 13.715 1.00 93.62 84 THR A CA 1
ATOM 626 C C . THR A 1 84 ? -8.387 -7.599 13.454 1.00 93.62 84 THR A C 1
ATOM 628 O O . THR A 1 84 ? -9.218 -7.444 14.350 1.00 93.62 84 THR A O 1
ATOM 631 N N . LEU A 1 85 ? -8.544 -7.073 12.235 1.00 90.69 85 LEU A N 1
ATOM 632 C CA . LEU A 1 85 ? -9.714 -6.311 11.794 1.00 90.69 85 LEU A CA 1
ATOM 633 C C . LEU A 1 85 ? -10.811 -7.220 11.219 1.00 90.69 85 LEU A C 1
ATOM 635 O O . LEU A 1 85 ? -11.885 -6.738 10.854 1.00 90.69 85 LEU A O 1
ATOM 639 N N . ILE A 1 86 ? -10.579 -8.536 11.166 1.00 92.62 86 ILE A N 1
ATOM 640 C CA . ILE A 1 86 ? -11.611 -9.511 10.825 1.00 92.62 86 ILE A CA 1
ATOM 641 C C . ILE A 1 86 ? -12.565 -9.614 12.018 1.00 92.62 86 ILE A C 1
ATOM 643 O O . ILE A 1 86 ? -12.245 -10.204 13.046 1.00 92.62 86 ILE A O 1
ATOM 647 N N . ARG A 1 87 ? -13.767 -9.051 11.857 1.00 87.62 87 ARG A N 1
ATOM 648 C CA . ARG A 1 87 ? -14.861 -9.098 12.844 1.00 87.62 87 ARG A CA 1
ATOM 649 C C . ARG A 1 87 ? -14.470 -8.532 14.234 1.00 87.62 87 ARG A C 1
ATOM 651 O O . ARG A 1 87 ? -14.516 -9.256 15.227 1.00 87.62 87 ARG A O 1
ATOM 658 N N . PRO A 1 88 ? -14.155 -7.225 14.343 1.00 83.19 88 PRO A N 1
ATOM 659 C CA . PRO A 1 88 ? -13.738 -6.579 15.598 1.00 83.19 88 PRO A CA 1
ATOM 660 C C . PRO A 1 88 ? -14.807 -6.556 16.707 1.00 83.19 88 PRO A C 1
ATOM 662 O O . PRO A 1 88 ? -14.477 -6.369 17.881 1.00 83.19 88 PRO A O 1
ATOM 665 N N . HIS A 1 89 ? -16.085 -6.716 16.355 1.00 83.06 89 HIS A N 1
ATOM 666 C CA . HIS A 1 89 ? -17.199 -6.773 17.301 1.00 83.06 89 HIS A CA 1
ATOM 667 C C . HIS A 1 89 ? -18.315 -7.711 16.796 1.00 83.06 89 HIS A C 1
ATOM 669 O O . HIS A 1 89 ? -18.363 -8.039 15.603 1.00 83.06 89 HIS A O 1
ATOM 675 N N . PRO A 1 90 ? -19.250 -8.135 17.670 1.00 78.31 90 PRO A N 1
ATOM 676 C CA . PRO A 1 90 ? -20.289 -9.108 17.319 1.00 78.31 90 PRO A CA 1
ATOM 677 C C . PRO A 1 90 ? -21.250 -8.640 16.218 1.00 78.31 90 PRO A C 1
ATOM 679 O O . PRO A 1 90 ? -21.712 -9.470 15.440 1.00 78.31 90 PRO A O 1
ATOM 682 N N . GLY A 1 91 ? -21.505 -7.329 16.142 1.00 77.44 91 GLY A N 1
ATOM 683 C CA . GLY A 1 91 ? -22.420 -6.700 15.178 1.00 77.44 91 GLY A CA 1
ATOM 684 C C . GLY A 1 91 ? -21.930 -6.618 13.725 1.00 77.44 91 GLY A C 1
ATOM 685 O O . GLY A 1 91 ? -22.686 -6.184 12.868 1.00 77.44 91 GLY A O 1
ATOM 686 N N . VAL A 1 92 ? -20.694 -7.028 13.415 1.00 83.81 92 VAL A N 1
ATOM 687 C CA . VAL A 1 92 ? -20.213 -7.050 12.020 1.00 83.81 92 VAL A CA 1
ATOM 688 C C . VAL A 1 92 ? -20.927 -8.149 11.239 1.00 83.81 92 VAL A C 1
ATOM 690 O O . VAL A 1 92 ? -20.948 -9.315 11.654 1.00 83.81 92 VAL A O 1
ATOM 693 N N . THR A 1 93 ? -21.473 -7.807 10.072 1.00 87.81 93 THR A N 1
ATOM 694 C CA . THR A 1 93 ? -22.179 -8.781 9.237 1.00 87.81 93 THR A CA 1
ATOM 695 C C . THR A 1 93 ? -21.213 -9.830 8.676 1.00 87.81 93 THR A C 1
ATOM 697 O O . THR A 1 93 ? -20.043 -9.558 8.393 1.00 87.81 93 THR A O 1
ATOM 700 N N . ARG A 1 94 ? -21.698 -11.057 8.433 1.00 89.19 94 ARG A N 1
ATOM 701 C CA . ARG A 1 94 ? -20.871 -12.126 7.828 1.00 89.19 94 ARG A CA 1
ATOM 702 C C . ARG A 1 94 ? -20.275 -11.716 6.477 1.00 89.19 94 ARG A C 1
ATOM 704 O O . ARG A 1 94 ? -19.173 -12.138 6.146 1.00 89.19 94 ARG A O 1
ATOM 711 N N . ARG A 1 95 ? -20.992 -10.888 5.709 1.00 90.12 95 ARG A N 1
ATOM 712 C CA . ARG A 1 95 ? -20.534 -10.384 4.406 1.00 90.12 95 ARG A CA 1
ATOM 713 C C . ARG A 1 95 ? -19.340 -9.442 4.551 1.00 90.12 95 ARG A C 1
ATOM 715 O O . ARG A 1 95 ? -18.406 -9.538 3.765 1.00 90.12 95 ARG A O 1
ATOM 722 N N . GLU A 1 96 ? -19.347 -8.564 5.548 1.00 88.06 96 GLU A N 1
ATOM 723 C CA . GLU A 1 96 ? -18.225 -7.660 5.829 1.00 88.06 96 GLU A CA 1
ATOM 724 C C . GLU A 1 96 ? -17.016 -8.414 6.374 1.00 88.06 96 GLU A C 1
ATOM 726 O O . GLU A 1 96 ? -15.899 -8.172 5.923 1.00 88.06 96 GLU A O 1
ATOM 731 N N . ALA A 1 97 ? -17.240 -9.377 7.273 1.00 90.31 97 ALA A N 1
ATOM 732 C CA . ALA A 1 97 ? -16.178 -10.248 7.764 1.00 90.31 97 ALA A CA 1
ATOM 733 C C . ALA A 1 97 ? -15.520 -11.024 6.612 1.00 90.31 97 ALA A C 1
ATOM 735 O O . ALA A 1 97 ? -14.300 -11.003 6.493 1.00 90.31 97 ALA A O 1
ATOM 736 N N . LEU A 1 98 ? -16.317 -11.621 5.715 1.00 93.50 98 LEU A N 1
ATOM 737 C CA . LEU A 1 98 ? -15.803 -12.334 4.543 1.00 93.50 98 LEU A CA 1
ATOM 738 C C . LEU A 1 98 ? -15.030 -11.407 3.596 1.00 93.50 98 LEU A C 1
ATOM 740 O O . LEU A 1 98 ? -13.948 -11.768 3.147 1.00 93.50 98 LEU A O 1
ATOM 744 N N . ARG A 1 99 ? -15.545 -10.202 3.314 1.00 93.44 99 ARG A N 1
ATOM 745 C CA . ARG A 1 99 ? -14.836 -9.197 2.500 1.00 93.44 99 ARG A CA 1
ATOM 746 C C . ARG A 1 99 ? -13.487 -8.813 3.112 1.00 93.44 99 ARG A C 1
ATOM 748 O O . ARG A 1 99 ? -12.500 -8.733 2.386 1.00 93.44 99 ARG A O 1
ATOM 755 N N . CYS A 1 100 ? -13.435 -8.628 4.429 1.00 92.75 100 CYS A N 1
ATOM 756 C CA . CYS A 1 100 ? -12.193 -8.353 5.144 1.00 92.75 100 CYS A CA 1
ATOM 757 C C . CYS A 1 100 ? -11.227 -9.543 5.068 1.00 92.75 100 CYS A C 1
ATOM 759 O O . CYS A 1 100 ? -10.064 -9.351 4.729 1.00 92.75 100 CYS A O 1
ATOM 761 N N . SER A 1 101 ? -11.706 -10.775 5.273 1.00 95.31 101 SER A N 1
ATOM 762 C CA . SER A 1 101 ? -10.894 -11.990 5.131 1.00 95.31 101 SER A CA 1
ATOM 763 C C . SER A 1 101 ? -10.326 -12.158 3.720 1.00 95.31 101 SER A C 1
ATOM 765 O O . SER A 1 101 ? -9.153 -12.495 3.581 1.00 95.31 101 SER A O 1
ATOM 767 N N . ILE A 1 102 ? -11.116 -11.869 2.679 1.00 95.62 102 ILE A N 1
ATOM 768 C CA . ILE A 1 102 ? -10.636 -11.855 1.290 1.00 95.62 102 ILE A CA 1
ATOM 769 C C . ILE A 1 102 ? -9.526 -10.809 1.141 1.00 95.62 102 ILE A C 1
ATOM 771 O O . ILE A 1 102 ? -8.448 -11.143 0.657 1.00 95.62 102 ILE A O 1
ATOM 775 N N . GLY A 1 103 ? -9.736 -9.583 1.630 1.00 95.19 103 GLY A N 1
ATOM 776 C CA . GLY A 1 103 ? -8.705 -8.541 1.636 1.00 95.19 103 GLY A CA 1
ATOM 777 C C . GLY A 1 103 ? -7.414 -8.986 2.330 1.00 95.19 103 GLY A C 1
ATOM 778 O O . GLY A 1 103 ? -6.336 -8.827 1.773 1.00 95.19 103 GLY A O 1
ATOM 779 N N . VAL A 1 104 ? -7.504 -9.623 3.499 1.00 96.56 104 VAL A N 1
ATOM 780 C CA . VAL A 1 104 ? -6.332 -10.153 4.217 1.00 96.56 104 VAL A CA 1
ATOM 781 C C . VAL A 1 104 ? -5.639 -11.262 3.420 1.00 96.56 104 VAL A C 1
ATOM 783 O O . VAL A 1 104 ? -4.415 -11.285 3.351 1.00 96.56 104 VAL A O 1
ATOM 786 N N . SER A 1 105 ? -6.389 -12.149 2.761 1.00 96.94 105 SER A N 1
ATOM 787 C CA . SER A 1 105 ? -5.805 -13.222 1.942 1.00 96.94 105 SER A CA 1
ATOM 788 C C . SER A 1 105 ? -5.018 -12.701 0.731 1.00 96.94 105 SER A C 1
ATOM 790 O O . SER A 1 105 ? -4.017 -13.306 0.347 1.00 96.94 105 SER A O 1
ATOM 792 N N . LEU A 1 106 ? -5.395 -11.538 0.182 1.00 97.56 106 LEU A N 1
ATOM 793 C CA . LEU A 1 106 ? -4.672 -10.898 -0.923 1.00 97.56 106 LEU A CA 1
ATOM 794 C C . LEU A 1 106 ? -3.250 -10.462 -0.539 1.00 97.56 106 LEU A C 1
ATOM 796 O O . LEU A 1 106 ? -2.417 -10.315 -1.434 1.00 97.56 106 LEU A O 1
ATOM 800 N N . TYR A 1 107 ? -2.924 -10.321 0.753 1.00 97.31 107 TYR A N 1
ATOM 801 C CA . TYR A 1 107 ? -1.540 -10.079 1.175 1.00 97.31 107 TYR A CA 1
ATOM 802 C C . TYR A 1 107 ? -0.597 -11.208 0.760 1.00 97.31 107 TYR A C 1
ATOM 804 O O . TYR A 1 107 ? 0.551 -10.923 0.445 1.00 97.31 107 TYR A O 1
ATOM 812 N N . ALA A 1 108 ? -1.055 -12.464 0.706 1.00 96.69 108 ALA A N 1
ATOM 813 C CA . ALA A 1 108 ? -0.211 -13.575 0.264 1.00 96.69 108 ALA A CA 1
ATOM 814 C C . ALA A 1 108 ? 0.223 -13.396 -1.200 1.00 96.69 108 ALA A C 1
ATOM 816 O O . ALA A 1 108 ? 1.405 -13.517 -1.525 1.00 96.69 108 ALA A O 1
ATOM 817 N N . ALA A 1 109 ? -0.720 -13.022 -2.070 1.00 97.25 109 ALA A N 1
ATOM 818 C CA . ALA A 1 109 ? -0.423 -12.685 -3.459 1.00 97.25 109 ALA A CA 1
ATOM 819 C C . ALA A 1 109 ? 0.451 -11.424 -3.557 1.00 97.25 109 ALA A C 1
ATOM 821 O O . ALA A 1 109 ? 1.399 -11.392 -4.337 1.00 97.25 109 ALA A O 1
ATOM 822 N N . LEU A 1 110 ? 0.181 -10.404 -2.734 1.00 96.88 110 LEU A N 1
ATOM 823 C CA . LEU A 1 110 ? 0.973 -9.174 -2.711 1.00 96.88 110 LEU A CA 1
ATOM 824 C C . LEU A 1 110 ? 2.423 -9.433 -2.288 1.00 96.88 110 LEU A C 1
ATOM 826 O O . LEU A 1 110 ? 3.331 -8.891 -2.903 1.00 96.88 110 LEU A O 1
ATOM 830 N N . LEU A 1 111 ? 2.649 -10.272 -1.277 1.00 96.94 111 LEU A N 1
ATOM 831 C CA . LEU A 1 111 ? 3.980 -10.674 -0.821 1.00 96.94 111 LEU A CA 1
ATOM 832 C C . LEU A 1 111 ? 4.749 -11.395 -1.926 1.00 96.94 111 LEU A C 1
ATOM 834 O O . LEU A 1 111 ? 5.918 -11.087 -2.147 1.00 96.94 111 LEU A O 1
ATOM 838 N N . PHE A 1 112 ? 4.088 -12.306 -2.645 1.00 96.19 112 PHE A N 1
ATOM 839 C CA . PHE A 1 112 ? 4.685 -12.987 -3.790 1.00 96.19 112 PHE A CA 1
ATOM 840 C C . PHE A 1 112 ? 5.082 -11.996 -4.892 1.00 96.19 112 PHE A C 1
ATOM 842 O O . PHE A 1 112 ? 6.226 -12.009 -5.341 1.00 96.19 112 PHE A O 1
ATOM 849 N N . VAL A 1 113 ? 4.173 -11.101 -5.289 1.00 95.50 113 VAL A N 1
ATOM 850 C CA . VAL A 1 113 ? 4.435 -10.096 -6.332 1.00 95.50 113 VAL A CA 1
ATOM 851 C C . VAL A 1 113 ? 5.531 -9.120 -5.900 1.00 95.50 113 VAL A C 1
ATOM 853 O O . VAL A 1 113 ? 6.447 -8.849 -6.669 1.00 95.50 113 VAL A O 1
ATOM 856 N N . TYR A 1 114 ? 5.492 -8.636 -4.658 1.00 94.81 114 TYR A N 1
ATOM 857 C CA . TYR A 1 114 ? 6.525 -7.765 -4.100 1.00 94.81 114 TYR A CA 1
ATOM 858 C C . TYR A 1 114 ? 7.894 -8.456 -4.114 1.00 94.81 114 TYR A C 1
ATOM 860 O O . TYR A 1 114 ? 8.879 -7.873 -4.561 1.00 94.81 114 TYR A O 1
ATOM 868 N N . HIS A 1 115 ? 7.960 -9.712 -3.668 1.00 92.75 115 HIS A N 1
ATOM 869 C CA . HIS A 1 115 ? 9.186 -10.502 -3.708 1.00 92.75 115 HIS A CA 1
ATOM 870 C C . HIS A 1 115 ? 9.685 -10.683 -5.150 1.00 92.75 115 HIS A C 1
ATOM 872 O O . HIS A 1 115 ? 10.868 -10.479 -5.419 1.00 92.75 115 HIS A O 1
ATOM 878 N N . ALA A 1 116 ? 8.799 -11.019 -6.090 1.00 91.38 116 ALA A N 1
ATOM 879 C CA . ALA A 1 116 ? 9.153 -11.173 -7.499 1.00 91.38 116 ALA A CA 1
ATOM 880 C C . ALA A 1 116 ? 9.770 -9.886 -8.073 1.00 91.38 116 ALA A C 1
ATOM 882 O O . ALA A 1 116 ? 10.842 -9.947 -8.666 1.00 91.38 116 ALA A O 1
ATOM 883 N N . ILE A 1 117 ? 9.160 -8.722 -7.824 1.00 89.75 117 ILE A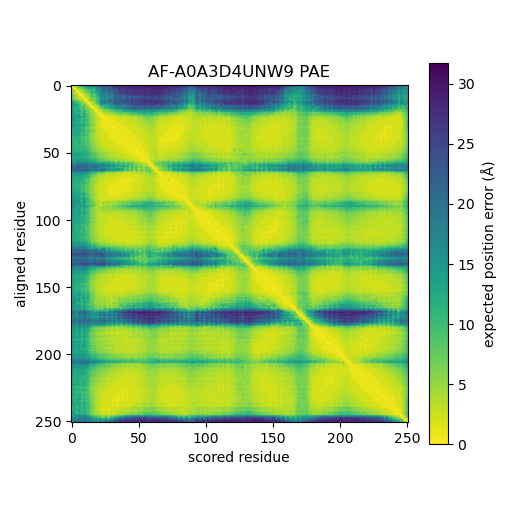 N 1
ATOM 884 C CA . ILE A 1 117 ? 9.672 -7.421 -8.285 1.00 89.75 117 ILE A CA 1
ATOM 885 C C . ILE A 1 117 ? 11.014 -7.097 -7.620 1.00 89.75 117 ILE A C 1
ATOM 887 O O . ILE A 1 117 ? 12.036 -6.988 -8.293 1.00 89.75 117 ILE A O 1
ATOM 891 N N . TYR A 1 118 ? 11.023 -6.949 -6.296 1.00 87.94 118 TYR A N 1
ATOM 892 C CA . TYR A 1 118 ? 12.135 -6.290 -5.611 1.00 87.94 118 TYR A CA 1
ATOM 893 C C . TYR A 1 118 ? 13.298 -7.224 -5.282 1.00 87.94 118 TYR A C 1
ATOM 895 O O . TYR A 1 118 ? 14.424 -6.757 -5.143 1.00 87.94 118 TYR A O 1
ATOM 903 N N . ILE A 1 119 ? 13.055 -8.529 -5.145 1.00 85.88 119 ILE A N 1
ATOM 904 C CA . ILE A 1 119 ? 14.112 -9.523 -4.899 1.00 85.88 119 ILE A CA 1
ATOM 905 C C . ILE A 1 119 ? 14.462 -10.252 -6.196 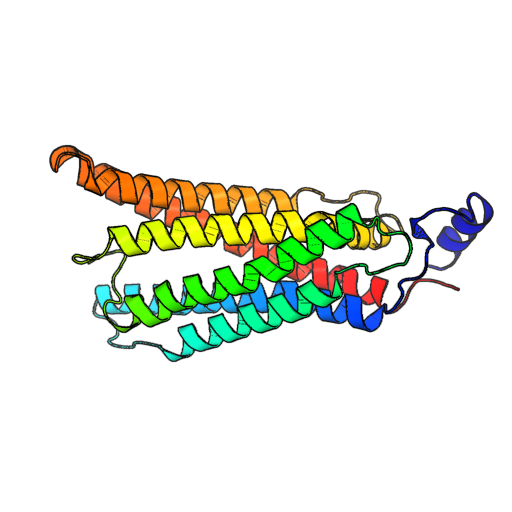1.00 85.88 119 ILE A C 1
ATOM 907 O O . ILE A 1 119 ? 15.641 -10.449 -6.474 1.00 85.88 119 ILE A O 1
ATOM 911 N N . GLY A 1 120 ? 13.462 -10.619 -7.001 1.00 82.88 120 GLY A N 1
ATOM 912 C CA . GLY A 1 120 ? 13.680 -11.312 -8.271 1.00 82.88 120 GLY A CA 1
ATOM 913 C C . GLY A 1 120 ? 14.290 -10.411 -9.343 1.00 82.88 120 GLY A C 1
ATOM 914 O O . GLY A 1 120 ? 15.319 -10.756 -9.914 1.00 82.88 120 GLY A O 1
ATOM 915 N N . HIS A 1 121 ? 13.690 -9.247 -9.600 1.00 79.75 121 HIS A N 1
ATOM 916 C CA . HIS A 1 121 ? 14.137 -8.374 -10.685 1.00 79.75 121 HIS A CA 1
ATOM 917 C C . HIS A 1 121 ? 15.133 -7.301 -10.232 1.00 79.75 121 HIS A C 1
ATOM 919 O O . HIS A 1 121 ? 16.214 -7.198 -10.810 1.00 79.75 121 HIS A O 1
ATOM 925 N N . ASP A 1 122 ? 14.809 -6.509 -9.205 1.00 75.19 122 ASP A N 1
ATOM 926 C CA . ASP A 1 122 ? 15.612 -5.324 -8.869 1.00 75.19 122 ASP A CA 1
ATOM 927 C C . ASP A 1 122 ? 16.985 -5.658 -8.277 1.00 75.19 122 ASP A C 1
ATOM 929 O O . ASP A 1 122 ? 17.924 -4.900 -8.474 1.00 75.19 122 ASP A O 1
ATOM 933 N N . VAL A 1 123 ? 17.164 -6.789 -7.588 1.00 69.56 123 VAL A N 1
ATOM 934 C CA . VAL A 1 123 ? 18.505 -7.183 -7.107 1.00 69.56 123 VAL A CA 1
ATOM 935 C C . VAL A 1 123 ? 19.434 -7.544 -8.273 1.00 69.56 123 VAL A C 1
ATOM 937 O O . VAL A 1 123 ? 20.641 -7.328 -8.183 1.00 69.56 123 VAL A O 1
ATOM 940 N N . ILE A 1 124 ? 18.884 -8.079 -9.367 1.00 67.19 124 ILE A N 1
ATOM 941 C CA . ILE A 1 124 ? 19.644 -8.556 -10.532 1.00 67.19 124 ILE A CA 1
ATOM 942 C C . ILE A 1 124 ? 19.824 -7.438 -11.570 1.00 67.19 124 ILE A C 1
ATOM 944 O O . ILE A 1 124 ? 20.842 -7.364 -12.253 1.00 67.19 124 ILE A O 1
ATOM 948 N N . SER A 1 125 ? 18.835 -6.560 -11.713 1.00 65.31 125 SER A N 1
ATOM 949 C CA . SER A 1 125 ? 18.784 -5.494 -12.716 1.00 65.31 125 SER A CA 1
ATOM 950 C C . SER A 1 125 ? 18.152 -4.242 -12.106 1.00 65.31 125 SER A C 1
ATOM 952 O O . SER A 1 125 ? 16.948 -4.022 -12.247 1.00 65.31 125 SER A O 1
ATOM 954 N N . PRO A 1 126 ? 18.943 -3.409 -11.416 1.00 60.88 126 PRO A N 1
ATOM 955 C CA . PRO A 1 126 ? 18.405 -2.474 -10.437 1.00 60.88 126 PRO A CA 1
ATOM 956 C C . PRO A 1 126 ? 18.091 -1.089 -11.014 1.00 60.88 126 PRO A C 1
ATOM 958 O O . PRO A 1 126 ? 17.915 -0.170 -10.223 1.00 60.88 126 PRO A O 1
ATOM 961 N N . SER A 1 127 ? 18.103 -0.905 -12.341 1.00 64.06 127 SER A N 1
ATOM 962 C CA . SER A 1 127 ? 17.827 0.385 -13.010 1.00 64.06 127 SER A CA 1
ATOM 963 C C . SER A 1 127 ? 16.532 0.360 -13.842 1.00 64.06 127 SER A C 1
ATOM 965 O O . SER A 1 127 ? 16.582 0.605 -15.047 1.00 64.06 127 SER A O 1
ATOM 967 N N . PRO A 1 128 ? 15.349 0.030 -13.286 1.00 60.22 128 PRO A N 1
ATOM 968 C CA . PRO A 1 128 ? 14.108 0.011 -14.059 1.00 60.22 128 PRO A CA 1
ATOM 969 C C . PRO A 1 128 ? 13.679 1.369 -14.636 1.00 60.22 128 PRO A C 1
ATOM 971 O O . PRO A 1 128 ? 12.834 1.357 -15.529 1.00 60.22 128 PRO A O 1
ATOM 974 N N . ILE A 1 129 ? 14.200 2.506 -14.151 1.00 65.00 129 ILE A N 1
ATOM 975 C CA . ILE A 1 129 ? 13.811 3.841 -14.641 1.00 65.00 129 ILE A CA 1
ATOM 976 C C . ILE A 1 129 ? 14.690 4.293 -15.813 1.00 65.00 129 ILE A C 1
ATOM 978 O O . ILE A 1 129 ? 14.161 4.661 -16.859 1.00 65.00 129 ILE A O 1
ATOM 982 N N . PHE A 1 130 ? 16.017 4.257 -15.663 1.00 65.38 130 PHE A N 1
ATOM 983 C CA . PHE A 1 130 ? 16.941 4.828 -16.655 1.00 65.38 130 PHE A CA 1
ATOM 984 C C . PHE A 1 130 ? 17.575 3.794 -17.593 1.00 65.38 130 PHE A C 1
ATOM 986 O O . PHE A 1 130 ? 17.965 4.141 -18.705 1.00 65.38 130 PHE A O 1
ATOM 993 N N . ALA A 1 131 ? 17.642 2.522 -17.189 1.00 66.38 131 ALA A N 1
ATOM 994 C CA . ALA A 1 131 ? 18.131 1.428 -18.029 1.00 66.38 131 ALA A CA 1
ATOM 995 C C . ALA A 1 131 ? 17.265 0.165 -17.844 1.00 66.38 131 ALA A C 1
ATOM 997 O O . ALA A 1 131 ? 17.737 -0.838 -17.297 1.00 66.38 131 ALA A O 1
ATOM 998 N N . PRO A 1 132 ? 15.994 0.189 -18.302 1.00 63.22 132 PRO A N 1
ATOM 999 C CA . PRO A 1 132 ? 14.997 -0.836 -17.981 1.00 63.22 132 PRO A CA 1
ATOM 1000 C C . PRO A 1 132 ? 15.413 -2.272 -18.344 1.00 63.22 132 PRO A C 1
ATOM 1002 O O . PRO A 1 132 ? 14.956 -3.232 -17.716 1.00 63.22 132 PRO A O 1
ATOM 1005 N N . GLY A 1 133 ? 16.309 -2.427 -19.324 1.00 67.56 133 GLY A N 1
ATOM 1006 C CA . GLY A 1 133 ? 16.777 -3.718 -19.823 1.00 67.56 133 GLY A CA 1
ATOM 1007 C C . GLY A 1 133 ? 15.689 -4.492 -20.576 1.00 67.56 133 GLY A C 1
ATOM 1008 O O . GLY A 1 133 ? 14.599 -3.984 -20.830 1.00 67.56 133 GLY A O 1
ATOM 1009 N N . GLY A 1 134 ? 15.983 -5.745 -20.936 1.00 65.38 134 GLY A N 1
ATOM 1010 C CA . GLY A 1 134 ? 15.083 -6.588 -21.742 1.00 65.38 134 GLY A CA 1
ATOM 1011 C C . GLY A 1 134 ? 13.808 -7.062 -21.031 1.00 65.38 134 GLY A C 1
ATOM 1012 O O . GLY A 1 134 ? 12.916 -7.597 -21.676 1.00 65.38 134 GLY A O 1
ATOM 1013 N N . ASP A 1 135 ? 13.701 -6.850 -19.720 1.00 74.12 135 ASP A N 1
ATOM 1014 C CA . ASP A 1 135 ? 12.627 -7.383 -18.870 1.00 74.12 135 ASP A CA 1
ATOM 1015 C C . ASP A 1 135 ? 11.719 -6.277 -18.290 1.00 74.12 135 ASP A C 1
ATOM 1017 O O . ASP A 1 135 ? 11.032 -6.430 -17.279 1.00 74.12 135 ASP A O 1
ATOM 1021 N N . ALA A 1 136 ? 11.721 -5.109 -18.936 1.00 76.88 136 ALA A N 1
ATOM 1022 C CA . ALA A 1 136 ? 10.942 -3.945 -18.522 1.00 76.88 136 ALA A CA 1
ATOM 1023 C C . ALA A 1 136 ? 9.427 -4.223 -18.494 1.00 76.88 136 ALA A C 1
ATOM 1025 O O . ALA A 1 136 ? 8.736 -3.816 -17.560 1.00 76.88 136 ALA A O 1
ATOM 1026 N N . LEU A 1 137 ? 8.920 -4.960 -19.490 1.00 82.38 137 LEU A N 1
ATOM 1027 C CA . LEU A 1 137 ? 7.498 -5.287 -19.613 1.00 82.38 137 LEU A CA 1
ATOM 1028 C C . LEU A 1 137 ? 7.019 -6.166 -18.452 1.00 82.38 137 LEU A C 1
ATOM 1030 O O . LEU A 1 137 ? 5.977 -5.876 -17.861 1.00 82.38 137 LEU A O 1
ATOM 1034 N N . GLY A 1 138 ? 7.789 -7.198 -18.090 1.00 84.75 138 GLY A N 1
ATOM 1035 C CA . GLY A 1 138 ? 7.462 -8.089 -16.975 1.00 84.75 138 GLY A CA 1
ATOM 1036 C C . GLY A 1 138 ? 7.328 -7.324 -15.659 1.00 84.75 138 GLY A C 1
ATOM 1037 O O . GLY A 1 138 ? 6.345 -7.489 -14.933 1.00 84.75 138 GLY A O 1
ATOM 1038 N N . ARG A 1 139 ? 8.253 -6.392 -15.399 1.00 83.88 139 ARG A N 1
ATOM 1039 C CA . ARG A 1 139 ? 8.215 -5.532 -14.207 1.00 83.88 139 ARG A CA 1
ATOM 1040 C C . ARG A 1 139 ? 6.994 -4.619 -14.180 1.00 83.88 139 ARG A C 1
ATOM 1042 O O . ARG A 1 139 ? 6.325 -4.566 -13.150 1.00 83.88 139 ARG A O 1
ATOM 1049 N N . SER A 1 140 ? 6.675 -3.930 -15.278 1.00 88.56 140 SER A N 1
ATOM 1050 C CA . SER A 1 140 ? 5.509 -3.035 -15.324 1.00 88.56 140 SER A CA 1
ATOM 1051 C C . SER A 1 140 ? 4.197 -3.802 -15.122 1.00 88.56 140 SER A C 1
ATOM 1053 O O . SER A 1 140 ? 3.345 -3.365 -14.351 1.00 88.56 140 SER A O 1
ATOM 1055 N N . VAL A 1 141 ? 4.053 -4.998 -15.707 1.00 91.25 141 VAL A N 1
ATOM 1056 C CA . VAL A 1 141 ? 2.880 -5.867 -15.483 1.00 91.25 141 VAL A CA 1
ATOM 1057 C C . VAL A 1 141 ? 2.761 -6.279 -14.012 1.00 91.25 141 VAL A C 1
ATOM 1059 O O . VAL A 1 141 ? 1.676 -6.191 -13.431 1.00 91.25 141 VAL A O 1
ATOM 1062 N N . LEU A 1 142 ? 3.869 -6.677 -13.381 1.00 92.94 142 LEU A N 1
ATOM 1063 C CA . LEU A 1 142 ? 3.882 -7.011 -11.956 1.00 92.94 142 LEU A CA 1
ATOM 1064 C C . LEU A 1 142 ? 3.545 -5.798 -11.075 1.00 92.94 142 LEU A C 1
ATOM 1066 O O . LEU A 1 142 ? 2.831 -5.962 -10.086 1.00 92.94 142 LEU A O 1
ATOM 1070 N N . ARG A 1 143 ? 3.985 -4.580 -11.426 1.00 92.00 143 ARG A N 1
ATOM 1071 C CA . ARG A 1 143 ? 3.612 -3.350 -10.699 1.00 92.00 143 ARG A CA 1
ATOM 1072 C C . ARG A 1 143 ? 2.121 -3.036 -10.817 1.00 92.00 143 ARG A C 1
ATOM 1074 O O . ARG A 1 143 ? 1.492 -2.752 -9.799 1.00 92.00 143 ARG A O 1
ATOM 1081 N N . VAL A 1 144 ? 1.522 -3.177 -12.002 1.00 93.50 144 VAL A N 1
ATOM 1082 C CA . VAL A 1 144 ? 0.061 -3.043 -12.164 1.00 93.50 144 VAL A CA 1
ATOM 1083 C C . VAL A 1 144 ? -0.669 -4.056 -11.283 1.00 93.50 144 VAL A C 1
ATOM 1085 O O . VAL A 1 144 ? -1.584 -3.686 -10.546 1.00 93.50 144 VAL A O 1
ATOM 1088 N N . LEU A 1 145 ? -0.239 -5.322 -11.294 1.00 95.69 145 LEU A N 1
ATOM 1089 C CA . LEU A 1 145 ? -0.815 -6.355 -10.433 1.00 95.69 145 LEU A CA 1
ATOM 1090 C C . LEU A 1 145 ? -0.655 -6.011 -8.944 1.00 95.69 145 LEU A C 1
ATOM 1092 O O . LEU A 1 145 ? -1.607 -6.154 -8.180 1.00 95.69 145 LEU A O 1
ATOM 1096 N N . MET A 1 146 ? 0.508 -5.501 -8.535 1.00 95.44 146 MET A N 1
ATOM 1097 C CA . MET A 1 146 ? 0.757 -5.020 -7.174 1.00 95.44 146 MET A CA 1
ATOM 1098 C C . MET A 1 146 ? -0.251 -3.932 -6.780 1.00 95.44 146 MET A C 1
ATOM 1100 O O . MET A 1 146 ? -0.851 -4.022 -5.709 1.00 95.44 146 MET A O 1
ATOM 1104 N N . PHE A 1 147 ? -0.506 -2.943 -7.641 1.00 94.31 147 PHE A N 1
ATOM 1105 C CA . PHE A 1 147 ? -1.488 -1.890 -7.368 1.00 94.31 147 PHE A CA 1
ATOM 1106 C C . PHE A 1 147 ? -2.919 -2.417 -7.275 1.00 94.31 147 PHE A C 1
ATOM 1108 O O . PHE A 1 147 ? -3.656 -2.008 -6.377 1.00 94.31 147 PHE A O 1
ATOM 1115 N N . LEU A 1 148 ? -3.304 -3.356 -8.143 1.00 95.50 148 LEU A N 1
ATOM 1116 C CA . LEU A 1 148 ? -4.613 -4.011 -8.080 1.00 95.50 148 LEU A CA 1
ATOM 1117 C C . LEU A 1 148 ? -4.793 -4.788 -6.771 1.00 95.50 148 LEU A C 1
ATOM 1119 O O . LEU A 1 148 ? -5.852 -4.710 -6.146 1.00 95.50 148 LEU A O 1
ATOM 1123 N N . LEU A 1 149 ? -3.753 -5.494 -6.323 1.00 96.94 149 LEU A N 1
ATOM 1124 C CA . LEU A 1 149 ? -3.762 -6.219 -5.054 1.00 96.94 149 LEU A CA 1
ATOM 1125 C C . LEU A 1 149 ? -3.884 -5.264 -3.864 1.00 96.94 149 LEU A C 1
ATOM 1127 O O . LEU A 1 149 ? -4.733 -5.484 -3.002 1.00 96.94 149 LEU A O 1
ATOM 1131 N N . VAL A 1 150 ? -3.108 -4.175 -3.834 1.00 95.75 150 VAL A N 1
ATOM 1132 C CA . VAL A 1 150 ? -3.219 -3.153 -2.779 1.00 95.75 150 VAL A CA 1
ATOM 1133 C C . VAL A 1 150 ? -4.611 -2.518 -2.782 1.00 95.75 150 VAL A C 1
ATOM 1135 O O . VAL A 1 150 ? -5.222 -2.386 -1.721 1.00 95.75 150 VAL A O 1
ATOM 1138 N N . ALA A 1 151 ? -5.159 -2.181 -3.951 1.00 94.75 151 ALA A N 1
ATOM 1139 C CA . ALA A 1 151 ? -6.512 -1.647 -4.062 1.00 94.75 151 ALA A CA 1
ATOM 1140 C C . ALA A 1 151 ? -7.566 -2.639 -3.540 1.00 94.75 151 ALA A C 1
ATOM 1142 O O . ALA A 1 151 ? -8.468 -2.243 -2.801 1.00 94.75 151 ALA A O 1
ATOM 1143 N N . GLY A 1 152 ? -7.421 -3.930 -3.856 1.00 95.69 152 GLY A N 1
ATOM 1144 C CA . GLY A 1 152 ? -8.274 -5.002 -3.342 1.00 95.69 152 GLY A CA 1
ATOM 1145 C C . GLY A 1 152 ? -8.186 -5.164 -1.821 1.00 95.69 152 GLY A C 1
ATOM 1146 O O . GLY A 1 152 ? -9.219 -5.277 -1.157 1.00 95.69 152 GLY A O 1
ATOM 1147 N N . ILE A 1 153 ? -6.978 -5.101 -1.251 1.00 95.50 153 ILE A N 1
ATOM 1148 C CA . ILE A 1 153 ? -6.747 -5.123 0.203 1.00 95.50 153 ILE A CA 1
ATOM 1149 C C . ILE A 1 153 ? -7.445 -3.934 0.864 1.00 95.50 153 ILE A C 1
ATOM 1151 O O . ILE A 1 153 ? -8.232 -4.117 1.795 1.00 95.50 153 ILE A O 1
ATOM 1155 N N . VAL A 1 154 ? -7.198 -2.718 0.369 1.00 92.75 154 VAL A N 1
ATOM 1156 C CA . VAL A 1 154 ? -7.808 -1.496 0.907 1.00 92.75 154 VAL A CA 1
ATOM 1157 C C . VAL A 1 154 ? -9.326 -1.580 0.804 1.00 92.75 154 VAL A C 1
ATOM 1159 O O . VAL A 1 154 ? -10.012 -1.297 1.780 1.00 92.75 154 VAL A O 1
ATOM 1162 N N . TRP A 1 155 ? -9.872 -2.025 -0.328 1.00 91.88 155 TRP A N 1
ATOM 1163 C CA . TRP A 1 155 ? -11.313 -2.195 -0.506 1.00 91.88 155 TRP A CA 1
ATOM 1164 C C . TRP A 1 155 ? -11.920 -3.214 0.471 1.00 91.88 155 TRP A C 1
ATOM 1166 O O . TRP A 1 155 ? -12.984 -2.949 1.034 1.00 91.88 155 TRP A O 1
ATOM 1176 N N . GLY A 1 156 ? -11.236 -4.333 0.725 1.00 91.75 156 GLY A N 1
ATOM 1177 C CA . GLY A 1 156 ? -11.679 -5.367 1.664 1.00 91.75 156 GLY A CA 1
ATOM 1178 C C . GLY A 1 156 ? -11.603 -4.943 3.135 1.00 91.75 156 GLY A C 1
ATOM 1179 O O . GLY A 1 156 ? -12.517 -5.234 3.905 1.00 91.75 156 GLY A O 1
ATOM 1180 N N . VAL A 1 157 ? -10.547 -4.225 3.530 1.00 89.69 157 VAL A N 1
ATOM 1181 C CA . VAL A 1 157 ? -10.314 -3.779 4.920 1.00 89.69 157 VAL A CA 1
ATOM 1182 C C . VAL A 1 157 ? -11.079 -2.489 5.252 1.00 89.69 157 VAL A C 1
ATOM 1184 O O . VAL A 1 157 ? -11.446 -2.258 6.408 1.00 89.69 157 VAL A O 1
ATOM 1187 N N . ARG A 1 158 ? -11.391 -1.660 4.247 1.00 87.19 158 ARG A N 1
ATOM 1188 C CA . ARG A 1 158 ? -12.047 -0.350 4.398 1.00 87.19 158 ARG A CA 1
ATOM 1189 C C . ARG A 1 158 ? -13.317 -0.362 5.258 1.00 87.19 158 ARG A C 1
ATOM 1191 O O . ARG A 1 158 ? -13.415 0.531 6.096 1.00 87.19 158 ARG A O 1
ATOM 1198 N N . PRO A 1 159 ? -14.283 -1.291 5.112 1.00 82.56 159 PRO A N 1
ATOM 1199 C CA . PRO A 1 159 ? -15.497 -1.280 5.930 1.00 82.56 159 PRO A CA 1
ATOM 1200 C C . PRO A 1 159 ? -15.198 -1.422 7.427 1.00 82.56 159 PRO A C 1
ATOM 1202 O O . PRO A 1 159 ? -15.746 -0.677 8.235 1.00 82.56 159 PRO A O 1
ATOM 1205 N N . ALA A 1 160 ? -14.272 -2.317 7.787 1.00 84.31 160 ALA A N 1
ATOM 1206 C CA . ALA A 1 160 ? -13.865 -2.527 9.173 1.00 84.31 160 ALA A CA 1
ATOM 1207 C C . ALA A 1 160 ? -13.119 -1.302 9.729 1.00 84.31 160 ALA A C 1
ATOM 1209 O O . ALA A 1 160 ? -13.438 -0.824 10.817 1.00 84.31 160 ALA A O 1
ATOM 1210 N N . ALA A 1 161 ? -12.179 -0.743 8.959 1.00 79.81 161 ALA A N 1
ATOM 1211 C CA . ALA A 1 161 ? -11.427 0.448 9.357 1.00 79.81 161 ALA A CA 1
ATOM 1212 C C . ALA A 1 161 ? -12.329 1.688 9.517 1.00 79.81 161 ALA A C 1
ATOM 1214 O O . ALA A 1 161 ? -12.212 2.418 10.502 1.00 79.81 161 ALA A O 1
ATOM 1215 N N . LEU A 1 162 ? -13.271 1.904 8.590 1.00 76.12 162 LEU A N 1
ATOM 1216 C CA . LEU A 1 162 ? -14.250 2.988 8.685 1.00 76.12 162 LEU A CA 1
ATOM 1217 C C . LEU A 1 162 ? -15.198 2.796 9.868 1.00 76.12 162 LEU A C 1
ATOM 1219 O O . LEU A 1 162 ? -15.479 3.771 10.557 1.00 76.12 162 LEU A O 1
ATOM 1223 N N . GLY A 1 163 ? -15.651 1.571 10.144 1.00 75.12 163 GLY A N 1
ATOM 1224 C CA . GLY A 1 163 ? -16.491 1.283 11.309 1.00 75.12 163 GLY A CA 1
ATOM 1225 C C . GLY A 1 163 ? -15.816 1.670 12.628 1.00 75.12 163 GLY A C 1
ATOM 1226 O O . GLY A 1 163 ? -16.442 2.284 13.490 1.00 75.12 163 GLY A O 1
ATOM 1227 N N . LEU A 1 164 ? -14.513 1.399 12.762 1.00 76.75 164 LEU A N 1
ATOM 1228 C CA . LEU A 1 164 ? -13.719 1.820 13.923 1.00 76.75 164 LEU A CA 1
ATOM 1229 C C . LEU A 1 164 ? -13.525 3.343 13.976 1.00 76.75 164 LEU A C 1
ATOM 1231 O O . LEU A 1 164 ? -13.668 3.949 15.039 1.00 76.75 164 LEU A O 1
ATOM 1235 N N . ALA A 1 165 ? -13.240 3.974 12.833 1.00 70.25 165 ALA A N 1
ATOM 1236 C CA . ALA A 1 165 ? -13.061 5.421 12.747 1.00 70.25 165 ALA A CA 1
ATOM 1237 C C . ALA A 1 165 ? -14.349 6.178 13.107 1.00 70.25 165 ALA A C 1
ATOM 1239 O O . ALA A 1 165 ? -14.309 7.093 13.925 1.00 70.25 165 ALA A O 1
ATOM 1240 N N . VAL A 1 166 ? -15.498 5.760 12.574 1.00 67.75 166 VAL A N 1
ATOM 1241 C CA . VAL A 1 166 ? -16.822 6.342 12.850 1.00 67.75 166 VAL A CA 1
ATOM 1242 C C . VAL A 1 166 ? -17.131 6.316 14.351 1.00 67.75 166 VAL A C 1
ATOM 1244 O O . VAL A 1 166 ? -17.447 7.361 14.916 1.00 67.75 166 VAL A O 1
ATOM 1247 N N . ARG A 1 167 ? -16.891 5.183 15.025 1.00 67.38 167 ARG A N 1
ATOM 1248 C CA . ARG A 1 167 ? -17.045 5.041 16.487 1.00 67.38 167 ARG A CA 1
ATOM 1249 C C . ARG A 1 167 ? -16.131 5.977 17.285 1.00 67.38 167 ARG A C 1
ATOM 1251 O O . ARG A 1 167 ? -16.501 6.450 18.354 1.00 67.38 167 ARG A O 1
ATOM 1258 N N . SER A 1 168 ? -14.935 6.266 16.772 1.00 62.53 168 SER A N 1
ATOM 1259 C CA . SER A 1 168 ? -13.970 7.150 17.440 1.00 62.53 168 SER A CA 1
ATOM 1260 C C . SER A 1 168 ? -14.195 8.648 17.177 1.00 62.53 168 SER A C 1
ATOM 1262 O O . SER A 1 168 ? -13.875 9.479 18.029 1.00 62.53 168 SER A O 1
ATOM 1264 N N . VAL A 1 169 ? -14.757 9.000 16.014 1.00 53.72 169 VAL A N 1
ATOM 1265 C CA . VAL A 1 169 ? -14.897 10.384 15.527 1.00 53.72 169 VAL A CA 1
ATOM 1266 C C . VAL A 1 169 ? -16.257 10.993 15.891 1.00 53.72 169 VAL A C 1
ATOM 1268 O O . VAL A 1 169 ? -16.336 12.198 16.158 1.00 53.72 169 VAL A O 1
ATOM 1271 N N . ILE A 1 170 ? -17.318 10.186 15.984 1.00 47.38 170 ILE A N 1
ATOM 1272 C CA . ILE A 1 170 ? -18.664 10.666 16.343 1.00 47.38 170 ILE A CA 1
ATOM 1273 C C . ILE A 1 170 ? -18.740 11.158 17.792 1.00 47.38 170 ILE A C 1
ATOM 1275 O O . ILE A 1 170 ? -19.462 12.110 18.082 1.00 47.38 170 ILE A O 1
ATOM 1279 N N . VAL A 1 171 ? -17.900 10.642 18.691 1.00 49.53 171 VAL A N 1
ATOM 1280 C CA . VAL A 1 171 ? -17.915 11.097 20.088 1.00 49.53 171 VAL A CA 1
ATOM 1281 C C . VAL A 1 171 ? -17.392 12.539 20.249 1.00 49.53 171 VAL A C 1
ATOM 1283 O O . VAL A 1 171 ? -17.657 13.154 21.285 1.00 49.53 171 VAL A O 1
ATOM 1286 N N . ARG A 1 172 ? -16.662 13.130 19.276 1.00 53.81 172 ARG A N 1
ATOM 1287 C CA . ARG A 1 172 ? -15.954 14.409 19.522 1.00 53.81 172 ARG A CA 1
ATOM 1288 C C . ARG A 1 172 ? -16.075 15.561 18.519 1.00 53.81 172 ARG A C 1
ATOM 1290 O O . ARG A 1 172 ? -15.997 16.686 19.003 1.00 53.81 172 ARG A O 1
ATOM 1297 N N . THR A 1 173 ? -16.237 15.388 17.202 1.00 50.62 173 THR A N 1
ATOM 1298 C CA . THR A 1 173 ? -16.061 16.559 16.292 1.00 50.62 173 THR A CA 1
ATOM 1299 C C . THR A 1 173 ? -17.000 16.687 15.092 1.00 50.62 173 THR A C 1
ATOM 1301 O O . THR A 1 173 ? -16.952 17.714 14.421 1.00 50.62 173 THR A O 1
ATOM 1304 N N . GLY A 1 174 ? -17.867 15.715 14.792 1.00 49.09 174 GLY A N 1
ATOM 1305 C CA . GLY A 1 174 ? -18.863 15.852 13.710 1.00 49.09 174 GLY A CA 1
ATOM 1306 C C . GLY A 1 174 ? -18.297 15.998 12.284 1.00 49.09 174 GLY A C 1
ATOM 1307 O O . GLY A 1 174 ? -19.059 16.198 11.343 1.00 49.09 174 GLY A O 1
ATOM 1308 N N . ARG A 1 175 ? -16.978 15.873 12.087 1.00 49.72 175 ARG A N 1
ATOM 1309 C CA . ARG A 1 175 ? -16.323 15.837 10.771 1.00 49.72 175 ARG A CA 1
ATOM 1310 C C . ARG A 1 175 ? -15.498 14.561 10.665 1.00 49.72 175 ARG A C 1
ATOM 1312 O O . ARG A 1 175 ? -14.382 14.493 11.167 1.00 49.72 175 ARG A O 1
ATOM 1319 N N . VAL A 1 176 ? -16.079 13.538 10.042 1.00 51.75 176 VAL A N 1
ATOM 1320 C CA . VAL A 1 176 ? -15.354 12.329 9.630 1.00 51.75 176 VAL A CA 1
ATOM 1321 C C . VAL A 1 176 ? -14.794 12.590 8.245 1.00 51.75 176 VAL A C 1
ATOM 1323 O O . VAL A 1 176 ? -15.573 12.741 7.302 1.00 51.75 176 VAL A O 1
ATOM 1326 N N . ASP A 1 177 ? -13.471 12.591 8.098 1.00 54.19 177 ASP A N 1
ATOM 1327 C CA . ASP A 1 177 ? -12.886 12.660 6.767 1.00 54.19 177 ASP A CA 1
ATOM 1328 C C . ASP A 1 177 ? -12.891 11.262 6.130 1.00 54.19 177 ASP A C 1
ATOM 1330 O O . ASP A 1 177 ? -11.961 10.468 6.248 1.00 54.19 177 ASP A O 1
ATOM 1334 N N . ARG A 1 178 ? -14.006 10.921 5.470 1.00 58.62 178 ARG A N 1
ATOM 1335 C CA . ARG A 1 178 ? -14.178 9.670 4.701 1.00 58.62 178 ARG A CA 1
ATOM 1336 C C . ARG A 1 178 ? -13.249 9.600 3.474 1.00 58.62 178 ARG A C 1
ATOM 1338 O O . ARG A 1 178 ? -13.309 8.624 2.720 1.00 58.62 178 ARG A O 1
ATOM 1345 N N . GLN A 1 179 ? -12.444 10.639 3.250 1.00 63.34 179 GLN A N 1
ATOM 1346 C CA . GLN A 1 179 ? -11.711 10.893 2.017 1.00 63.34 179 GLN A CA 1
ATOM 1347 C C . GLN A 1 179 ? -10.294 10.308 2.017 1.00 63.34 179 GLN A C 1
ATOM 1349 O O . GLN A 1 179 ? -9.785 10.031 0.934 1.00 63.34 179 GLN A O 1
ATOM 1354 N N . SER A 1 180 ? -9.678 10.024 3.173 1.00 77.06 180 SER A N 1
ATOM 1355 C CA . SER A 1 180 ? -8.263 9.608 3.223 1.00 77.06 180 SER A CA 1
ATOM 1356 C C . SER A 1 180 ? -7.992 8.281 2.496 1.00 77.06 180 SER A C 1
ATOM 1358 O O . SER A 1 180 ? -7.116 8.218 1.635 1.00 77.06 180 SER A O 1
ATOM 1360 N N . LEU A 1 181 ? -8.799 7.238 2.731 1.00 83.44 181 LEU A N 1
ATOM 1361 C CA . LEU A 1 181 ? -8.658 5.950 2.027 1.00 83.44 181 LEU A CA 1
ATOM 1362 C C . LEU A 1 181 ? -8.984 6.039 0.528 1.00 83.44 181 LEU A C 1
ATOM 1364 O O . LEU A 1 181 ? -8.385 5.328 -0.274 1.00 83.44 181 LEU A O 1
ATOM 1368 N N . LEU A 1 182 ? -9.927 6.903 0.137 1.00 85.44 182 LEU A N 1
ATOM 1369 C CA . LEU A 1 182 ? -10.252 7.115 -1.278 1.00 85.44 182 LEU A CA 1
ATOM 1370 C C . LEU A 1 182 ? -9.141 7.881 -1.998 1.00 85.44 182 LEU A C 1
ATOM 1372 O O . LEU A 1 182 ? -8.818 7.540 -3.130 1.00 85.44 182 LEU A O 1
ATOM 1376 N N . ALA A 1 183 ? -8.523 8.859 -1.334 1.00 86.62 183 ALA A N 1
ATOM 1377 C CA . ALA A 1 183 ? -7.367 9.576 -1.857 1.00 86.62 183 ALA A CA 1
ATOM 1378 C C . ALA A 1 183 ? -6.173 8.634 -2.082 1.00 86.62 183 ALA A C 1
ATOM 1380 O O . ALA A 1 183 ? -5.488 8.752 -3.094 1.00 86.62 183 ALA A O 1
ATOM 1381 N N . VAL A 1 184 ? -5.968 7.652 -1.194 1.00 89.12 184 VAL A N 1
ATOM 1382 C CA . VAL A 1 184 ? -4.948 6.602 -1.366 1.00 89.12 184 VAL A CA 1
ATOM 1383 C C . VAL A 1 184 ? -5.252 5.687 -2.556 1.00 89.12 184 VAL A C 1
ATOM 1385 O O . VAL A 1 184 ? -4.352 5.347 -3.319 1.00 89.12 184 VAL A O 1
ATOM 1388 N N . LEU A 1 185 ? -6.515 5.310 -2.765 1.00 91.25 185 LEU A N 1
ATOM 1389 C CA . LEU A 1 185 ? -6.906 4.551 -3.960 1.00 91.25 185 LEU A CA 1
ATOM 1390 C C . LEU A 1 185 ? -6.748 5.375 -5.248 1.00 91.25 185 LEU A C 1
ATOM 1392 O O . LEU A 1 185 ? -6.331 4.837 -6.270 1.00 91.25 185 LEU A O 1
ATOM 1396 N N . ALA A 1 186 ? -7.049 6.674 -5.204 1.00 91.50 186 ALA A N 1
ATOM 1397 C CA . ALA A 1 186 ? -6.877 7.567 -6.345 1.00 91.50 186 ALA A CA 1
ATOM 1398 C C . ALA A 1 186 ? -5.395 7.744 -6.711 1.00 91.50 186 ALA A C 1
ATOM 1400 O O . ALA A 1 186 ? -5.050 7.686 -7.889 1.00 91.50 186 ALA A O 1
ATOM 1401 N N . SER A 1 187 ? -4.506 7.897 -5.724 1.00 93.06 187 SER A N 1
ATOM 1402 C CA . SER A 1 187 ? -3.063 7.994 -5.971 1.00 93.06 187 SER A CA 1
ATOM 1403 C C . SER A 1 187 ? -2.465 6.691 -6.507 1.00 93.06 187 SER A C 1
ATOM 1405 O O . SER A 1 187 ? -1.658 6.742 -7.434 1.00 93.06 187 SER A O 1
ATOM 1407 N N . LEU A 1 188 ? -2.932 5.531 -6.023 1.00 92.00 188 LEU A N 1
ATOM 1408 C CA . LEU A 1 188 ? -2.657 4.223 -6.637 1.00 92.00 188 LEU A CA 1
ATOM 1409 C C . LEU A 1 188 ? -3.106 4.172 -8.099 1.00 92.00 188 LEU A C 1
ATOM 1411 O O . LEU A 1 188 ? -2.366 3.683 -8.946 1.00 92.00 188 LEU A O 1
ATOM 1415 N N . GLY A 1 189 ? -4.296 4.696 -8.401 1.00 92.12 189 GLY A N 1
ATOM 1416 C CA . GLY A 1 189 ? -4.810 4.789 -9.767 1.00 92.12 189 GLY A CA 1
ATOM 1417 C C . GLY A 1 189 ? -3.904 5.620 -10.677 1.00 92.12 189 GLY A C 1
ATOM 1418 O O . GLY A 1 189 ? -3.595 5.187 -11.782 1.00 92.12 189 GLY A O 1
ATOM 1419 N N . ILE A 1 190 ? -3.416 6.769 -10.199 1.00 94.56 190 ILE A N 1
ATOM 1420 C CA . ILE A 1 190 ? -2.459 7.607 -10.939 1.00 94.56 190 ILE A CA 1
ATOM 1421 C C . ILE A 1 190 ? -1.164 6.832 -11.212 1.00 94.56 190 ILE A C 1
ATOM 1423 O O . ILE A 1 190 ? -0.708 6.800 -12.352 1.00 94.56 190 ILE A O 1
ATOM 1427 N N . ALA A 1 191 ? -0.597 6.161 -10.205 1.00 92.06 191 ALA A N 1
ATOM 1428 C CA . ALA A 1 191 ? 0.614 5.361 -10.391 1.00 92.06 191 ALA A CA 1
ATOM 1429 C C . ALA A 1 191 ? 0.397 4.210 -11.395 1.00 92.06 191 ALA A C 1
ATOM 1431 O O . ALA A 1 191 ? 1.212 4.016 -12.297 1.00 92.06 191 ALA A O 1
ATOM 1432 N N . ALA A 1 192 ? -0.737 3.509 -11.300 1.00 93.00 192 ALA A N 1
ATOM 1433 C CA . ALA A 1 192 ? -1.102 2.428 -12.213 1.00 93.00 192 ALA A CA 1
ATOM 1434 C C . ALA A 1 192 ? -1.283 2.909 -13.658 1.00 93.00 192 ALA A C 1
ATOM 1436 O O . ALA A 1 192 ? -0.868 2.215 -14.583 1.00 93.00 192 ALA A O 1
ATOM 1437 N N . LEU A 1 193 ? -1.854 4.100 -13.871 1.00 94.38 193 LEU A N 1
ATOM 1438 C CA . LEU A 1 193 ? -1.940 4.710 -15.202 1.00 94.38 193 LEU A CA 1
ATOM 1439 C C . LEU A 1 193 ? -0.552 4.951 -15.797 1.00 94.38 193 LEU A C 1
ATOM 1441 O O . LEU A 1 193 ? -0.342 4.680 -16.976 1.00 94.38 193 LEU A O 1
ATOM 1445 N N . GLY A 1 194 ? 0.400 5.410 -14.988 1.00 92.00 194 GLY A N 1
ATOM 1446 C CA . GLY A 1 194 ? 1.785 5.557 -15.419 1.00 92.00 194 GLY A CA 1
ATOM 1447 C C . GLY A 1 194 ? 2.407 4.225 -15.854 1.00 92.00 194 GLY A C 1
ATOM 1448 O O . GLY A 1 194 ? 3.034 4.156 -16.908 1.00 92.00 194 GLY A O 1
ATOM 1449 N N . ASP A 1 195 ? 2.158 3.141 -15.119 1.00 91.50 195 ASP A N 1
ATOM 1450 C CA . ASP A 1 195 ? 2.606 1.800 -15.514 1.00 91.50 195 ASP A CA 1
ATOM 1451 C C . ASP A 1 195 ? 1.924 1.278 -16.788 1.00 91.50 195 ASP A C 1
ATOM 1453 O O . ASP A 1 195 ? 2.575 0.659 -17.629 1.00 91.50 195 ASP A O 1
ATOM 1457 N N . LEU A 1 196 ? 0.637 1.572 -16.991 1.00 93.62 196 LEU A N 1
ATOM 1458 C CA . LEU A 1 196 ? -0.060 1.240 -18.238 1.00 93.62 196 LEU A CA 1
ATOM 1459 C C . LEU A 1 196 ? 0.514 2.009 -19.435 1.00 93.62 196 LEU A C 1
ATOM 1461 O O . LEU A 1 196 ? 0.680 1.427 -20.507 1.00 93.62 196 LEU A O 1
ATOM 1465 N N . LEU A 1 197 ? 0.874 3.284 -19.254 1.00 92.56 197 LEU A N 1
ATOM 1466 C CA . LEU A 1 197 ? 1.592 4.057 -20.272 1.00 92.56 197 LEU A CA 1
ATOM 1467 C C . LEU A 1 197 ? 2.969 3.448 -20.556 1.00 92.56 197 LEU A C 1
ATOM 1469 O O . LEU A 1 197 ? 3.340 3.312 -21.717 1.00 92.56 197 LEU A O 1
ATOM 1473 N N . SER A 1 198 ? 3.690 3.019 -19.517 1.00 89.75 198 SER A N 1
ATOM 1474 C CA . SER A 1 198 ? 4.971 2.316 -19.656 1.00 89.75 198 SER A CA 1
ATOM 1475 C C . SER A 1 198 ? 4.833 0.984 -20.405 1.00 89.75 198 SER A C 1
ATOM 1477 O O . SER A 1 198 ? 5.729 0.619 -21.152 1.00 89.75 198 SER A O 1
ATOM 1479 N N . ILE A 1 199 ? 3.715 0.268 -20.273 1.00 91.06 199 ILE A N 1
ATOM 1480 C CA . ILE A 1 199 ? 3.440 -0.927 -21.087 1.00 91.06 199 ILE A CA 1
ATOM 1481 C C . ILE A 1 199 ? 3.147 -0.528 -22.542 1.00 91.06 199 ILE A C 1
ATOM 1483 O O . ILE A 1 199 ? 3.619 -1.183 -23.470 1.00 91.06 199 ILE A O 1
ATOM 1487 N N . ALA A 1 200 ? 2.408 0.564 -22.758 1.00 90.38 200 ALA A N 1
ATOM 1488 C CA . ALA A 1 200 ? 2.063 1.052 -24.092 1.00 90.38 200 ALA A CA 1
ATOM 1489 C C . ALA A 1 200 ? 3.283 1.516 -24.912 1.00 90.38 200 ALA A C 1
ATOM 1491 O O . ALA A 1 200 ? 3.256 1.400 -26.142 1.00 90.38 200 ALA A O 1
ATOM 1492 N N . THR A 1 201 ? 4.367 1.985 -24.273 1.00 88.50 201 THR A N 1
ATOM 1493 C CA . THR A 1 201 ? 5.617 2.335 -24.982 1.00 88.50 201 THR A CA 1
ATOM 1494 C C . THR A 1 201 ? 6.172 1.146 -25.761 1.00 88.50 201 THR A C 1
ATOM 1496 O O . THR A 1 201 ? 6.671 1.330 -26.866 1.00 88.50 201 THR A O 1
ATOM 1499 N N . HIS A 1 202 ? 6.025 -0.075 -25.235 1.00 86.12 202 HIS A N 1
ATOM 1500 C CA . HIS A 1 202 ? 6.558 -1.290 -25.850 1.00 86.12 202 HIS A CA 1
ATOM 1501 C C . HIS A 1 202 ? 5.873 -1.646 -27.178 1.00 86.12 202 HIS A C 1
ATOM 1503 O O . HIS A 1 202 ? 6.458 -2.319 -28.020 1.00 86.12 202 HIS A O 1
ATOM 1509 N N . PHE A 1 203 ? 4.642 -1.173 -27.377 1.00 89.06 203 PHE A N 1
ATOM 1510 C CA . PHE A 1 203 ? 3.856 -1.405 -28.591 1.00 89.06 203 PHE A CA 1
ATOM 1511 C C . PHE A 1 203 ? 3.838 -0.192 -29.530 1.00 89.06 203 PHE A C 1
ATOM 1513 O O . PHE A 1 203 ? 3.169 -0.221 -30.563 1.00 89.06 203 PHE A O 1
ATOM 1520 N N . SER A 1 204 ? 4.543 0.883 -29.173 1.00 89.19 204 SER A N 1
ATOM 1521 C CA . SER A 1 204 ? 4.524 2.144 -29.910 1.00 89.19 204 SER A CA 1
ATOM 1522 C C . SER A 1 204 ? 5.739 2.279 -30.837 1.00 89.19 204 SER A C 1
ATOM 1524 O O . SER A 1 204 ? 6.825 1.801 -30.507 1.00 89.19 204 SER A O 1
ATOM 1526 N N . PRO A 1 205 ? 5.608 2.970 -31.985 1.00 90.19 205 PRO A N 1
ATOM 1527 C CA . PRO A 1 205 ? 6.751 3.331 -32.819 1.00 90.19 205 PRO A CA 1
ATOM 1528 C C . PRO A 1 205 ? 7.778 4.173 -32.049 1.00 90.19 205 PRO A C 1
ATOM 1530 O O . PRO A 1 205 ? 7.406 5.011 -31.224 1.00 90.19 205 PRO A O 1
ATOM 1533 N N . VAL A 1 206 ? 9.063 4.008 -32.385 1.00 85.50 206 VAL A N 1
ATOM 1534 C CA . VAL A 1 206 ? 10.205 4.653 -31.701 1.00 85.50 206 VAL A CA 1
ATOM 1535 C C . VAL A 1 206 ? 10.036 6.174 -31.568 1.00 85.50 206 VAL A C 1
ATOM 1537 O O . VAL A 1 206 ? 10.352 6.734 -30.527 1.00 85.50 206 VAL A O 1
ATOM 1540 N N . SER A 1 207 ? 9.456 6.840 -32.571 1.00 86.38 207 SER A N 1
ATOM 1541 C CA . SER A 1 207 ? 9.262 8.299 -32.582 1.00 86.38 207 SER A CA 1
ATOM 1542 C C . SER A 1 207 ? 8.337 8.839 -31.483 1.00 86.38 207 SER A C 1
ATOM 1544 O O . SER A 1 207 ? 8.465 10.000 -31.104 1.00 86.38 207 SER A O 1
ATOM 1546 N N . ILE A 1 208 ? 7.397 8.030 -30.985 1.00 91.00 208 ILE A N 1
ATOM 1547 C CA . ILE A 1 208 ? 6.432 8.425 -29.944 1.00 91.00 208 ILE A CA 1
ATOM 1548 C C . ILE A 1 208 ? 6.764 7.736 -28.608 1.00 91.00 208 ILE A C 1
ATOM 1550 O O . ILE A 1 208 ? 6.424 8.256 -27.543 1.00 91.00 208 ILE A O 1
ATOM 1554 N N . ALA A 1 209 ? 7.461 6.595 -28.648 1.00 88.00 209 ALA A N 1
ATOM 1555 C CA . ALA A 1 209 ? 7.814 5.804 -27.472 1.00 88.00 209 ALA A CA 1
ATOM 1556 C C . ALA A 1 209 ? 8.609 6.603 -26.425 1.00 88.00 209 ALA A C 1
ATOM 1558 O O . ALA A 1 209 ? 8.300 6.499 -25.237 1.00 88.00 209 ALA A O 1
ATOM 1559 N N . ASP A 1 210 ? 9.552 7.452 -26.847 1.00 87.56 210 ASP A N 1
ATOM 1560 C CA . ASP A 1 210 ? 10.346 8.287 -25.932 1.00 87.56 210 ASP A CA 1
ATOM 1561 C C . ASP A 1 210 ? 9.471 9.286 -25.162 1.00 87.56 210 ASP A C 1
ATOM 1563 O O . ASP A 1 210 ? 9.596 9.433 -23.945 1.00 87.56 210 ASP A O 1
ATOM 1567 N N . ILE A 1 211 ? 8.521 9.925 -25.853 1.00 90.50 211 ILE A N 1
ATOM 156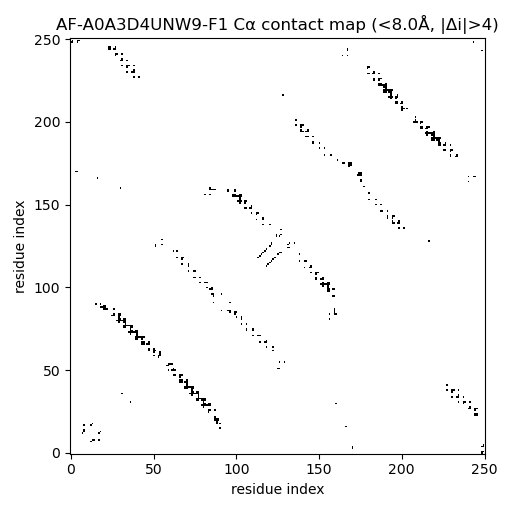8 C CA . ILE A 1 211 ? 7.588 10.884 -25.247 1.00 90.50 211 ILE A CA 1
ATOM 1569 C C . ILE A 1 211 ? 6.692 10.169 -24.231 1.00 90.50 211 ILE A C 1
ATOM 1571 O O . ILE A 1 211 ? 6.552 10.630 -23.097 1.00 90.50 211 ILE A O 1
ATOM 1575 N N . ILE A 1 212 ? 6.112 9.023 -24.607 1.00 91.25 212 ILE A N 1
ATOM 1576 C CA . ILE A 1 212 ? 5.265 8.229 -23.704 1.00 91.25 212 ILE A CA 1
ATOM 1577 C C . ILE A 1 212 ? 6.083 7.738 -22.501 1.00 91.25 212 ILE A C 1
ATOM 1579 O O . ILE A 1 212 ? 5.578 7.765 -21.381 1.00 91.25 212 ILE A O 1
ATOM 1583 N N . SER A 1 213 ? 7.345 7.345 -22.701 1.00 87.62 213 SER A N 1
ATOM 1584 C CA . SER A 1 213 ? 8.240 6.903 -21.627 1.00 87.62 213 SER A CA 1
ATOM 1585 C C . SER A 1 213 ? 8.464 8.010 -20.595 1.00 87.62 213 SER A C 1
ATOM 1587 O O . SER A 1 213 ? 8.214 7.801 -19.406 1.00 87.62 213 SER A O 1
ATOM 1589 N N . ILE A 1 214 ? 8.807 9.225 -21.033 1.00 89.75 214 ILE A N 1
ATOM 1590 C CA . ILE A 1 214 ? 8.992 10.377 -20.135 1.00 89.75 214 ILE A CA 1
ATOM 1591 C C . ILE A 1 214 ? 7.703 10.676 -19.361 1.00 89.75 214 ILE A C 1
ATOM 1593 O O . ILE A 1 214 ? 7.730 10.821 -18.136 1.00 89.75 214 ILE A O 1
ATOM 1597 N N . VAL A 1 215 ? 6.560 10.719 -20.053 1.00 93.56 215 VAL A N 1
ATOM 1598 C CA . VAL A 1 215 ? 5.254 10.950 -19.415 1.00 93.56 215 VAL A CA 1
ATOM 1599 C C . VAL A 1 215 ? 4.948 9.851 -18.394 1.00 93.56 215 VAL A C 1
ATOM 1601 O O . VAL A 1 215 ? 4.509 10.156 -17.285 1.00 93.56 215 VAL A O 1
ATOM 1604 N N . SER A 1 216 ? 5.225 8.587 -18.722 1.00 91.38 216 SER A N 1
ATOM 1605 C CA . SER A 1 216 ? 4.998 7.454 -17.822 1.00 91.38 216 SER A CA 1
ATOM 1606 C C . SER A 1 216 ? 5.798 7.592 -16.523 1.00 91.38 216 SER A C 1
ATOM 1608 O O . SER A 1 216 ? 5.222 7.482 -15.441 1.00 91.38 216 SER A O 1
ATOM 1610 N N . VAL A 1 217 ? 7.086 7.945 -16.604 1.00 89.94 217 VAL A N 1
ATOM 1611 C CA . VAL A 1 217 ? 7.958 8.140 -15.435 1.00 89.94 217 VAL A CA 1
ATOM 1612 C C . VAL A 1 217 ? 7.450 9.276 -14.549 1.00 89.94 217 VAL A C 1
ATOM 1614 O O . VAL A 1 217 ? 7.389 9.120 -13.326 1.00 89.94 217 VAL A O 1
ATOM 1617 N N . VAL A 1 218 ? 7.037 10.401 -15.141 1.00 92.62 218 VAL A N 1
ATOM 1618 C CA . VAL A 1 218 ? 6.479 11.542 -14.395 1.00 92.62 218 VAL A CA 1
ATOM 1619 C C . VAL A 1 218 ? 5.197 11.142 -13.664 1.00 92.62 218 VAL A C 1
ATOM 1621 O O . VAL A 1 218 ? 5.053 11.427 -12.474 1.00 92.62 218 VAL A O 1
ATOM 1624 N N . VAL A 1 219 ? 4.286 10.442 -14.343 1.00 94.75 219 VAL A N 1
ATOM 1625 C CA . VAL A 1 219 ? 3.008 9.998 -13.767 1.00 94.75 219 VAL A CA 1
ATOM 1626 C C . VAL A 1 219 ? 3.224 8.978 -12.642 1.00 94.75 219 VAL A C 1
ATOM 1628 O O . VAL A 1 219 ? 2.632 9.129 -11.571 1.00 94.75 219 VAL A O 1
ATOM 1631 N N . ILE A 1 220 ? 4.112 7.993 -12.829 1.00 92.19 220 ILE A N 1
ATOM 1632 C CA . ILE A 1 220 ? 4.488 7.017 -11.787 1.00 92.19 220 ILE A CA 1
ATOM 1633 C C . ILE A 1 220 ? 5.075 7.738 -10.569 1.00 92.19 220 ILE A C 1
ATOM 1635 O O . ILE A 1 220 ? 4.690 7.453 -9.430 1.00 92.19 220 ILE A O 1
ATOM 1639 N N . SER A 1 221 ? 5.984 8.688 -10.794 1.00 92.00 221 SER A N 1
ATOM 1640 C CA . SER A 1 221 ? 6.649 9.437 -9.722 1.00 92.00 221 SER A CA 1
ATOM 1641 C C . SER A 1 221 ? 5.646 10.264 -8.919 1.00 92.00 221 SER A C 1
ATOM 1643 O O . SER A 1 221 ? 5.617 10.186 -7.689 1.00 92.00 221 SER A O 1
ATOM 1645 N N . LEU A 1 222 ? 4.766 10.997 -9.606 1.00 95.31 222 LEU A N 1
ATOM 1646 C CA . LEU A 1 222 ? 3.713 11.788 -8.974 1.00 95.31 222 LEU A CA 1
ATOM 1647 C C . LEU A 1 222 ? 2.756 10.901 -8.166 1.00 95.31 222 LEU A C 1
ATOM 1649 O O . LEU A 1 222 ? 2.483 11.194 -7.001 1.00 95.31 222 LEU A O 1
ATOM 1653 N N . GLY A 1 223 ? 2.289 9.793 -8.750 1.00 94.31 223 GLY A N 1
ATOM 1654 C CA . GLY A 1 223 ? 1.432 8.824 -8.067 1.00 94.31 223 GLY A CA 1
ATOM 1655 C C . GLY A 1 223 ? 2.092 8.244 -6.813 1.00 94.31 223 GLY A C 1
ATOM 1656 O O . GLY A 1 223 ? 1.457 8.171 -5.762 1.00 94.31 223 GLY A O 1
ATOM 1657 N N . SER A 1 224 ? 3.386 7.924 -6.882 1.00 93.50 224 SER A N 1
ATOM 1658 C CA . SER A 1 224 ? 4.162 7.390 -5.753 1.00 93.50 224 SER A CA 1
ATOM 1659 C C . SER A 1 224 ? 4.285 8.394 -4.600 1.00 93.50 224 SER A C 1
ATOM 1661 O O . SER A 1 224 ? 4.105 8.031 -3.432 1.00 93.50 224 SER A O 1
ATOM 1663 N N . VAL A 1 225 ? 4.531 9.673 -4.905 1.00 95.56 225 VAL A N 1
ATOM 1664 C CA . VAL A 1 225 ? 4.568 10.749 -3.898 1.00 95.56 225 VAL A CA 1
ATOM 1665 C C . VAL A 1 225 ? 3.194 10.930 -3.253 1.00 95.56 225 VAL A C 1
ATOM 1667 O O . VAL A 1 225 ? 3.086 10.916 -2.026 1.00 95.56 225 VAL A O 1
ATOM 1670 N N . LEU A 1 226 ? 2.130 11.026 -4.057 1.00 95.38 226 LEU A N 1
ATOM 1671 C CA . LEU A 1 226 ? 0.758 11.168 -3.559 1.00 95.38 226 LEU A CA 1
ATOM 1672 C C . LEU A 1 226 ? 0.332 9.976 -2.691 1.00 95.38 226 LEU A C 1
ATOM 1674 O O . LEU A 1 226 ? -0.306 10.158 -1.653 1.00 95.38 226 LEU A O 1
ATOM 1678 N N . PHE A 1 227 ? 0.711 8.759 -3.083 1.00 94.31 227 PHE A N 1
ATOM 1679 C CA . PHE A 1 227 ? 0.462 7.553 -2.300 1.00 94.31 227 PHE A CA 1
ATOM 1680 C C . PHE A 1 227 ? 1.177 7.603 -0.951 1.00 94.31 227 PHE A C 1
ATOM 1682 O O . PHE A 1 227 ? 0.566 7.328 0.080 1.00 94.31 227 PHE A O 1
ATOM 1689 N N . THR A 1 228 ? 2.435 8.041 -0.936 1.00 95.44 228 THR A N 1
ATOM 1690 C CA . THR A 1 228 ? 3.220 8.190 0.297 1.00 95.44 228 THR A CA 1
ATOM 1691 C C . THR A 1 228 ? 2.575 9.193 1.252 1.00 95.44 228 THR A C 1
ATOM 1693 O O . THR A 1 228 ? 2.388 8.885 2.428 1.00 95.44 228 THR A O 1
ATOM 1696 N N . VAL A 1 229 ? 2.151 10.359 0.751 1.00 94.56 229 VAL A N 1
ATOM 1697 C CA . VAL A 1 229 ? 1.424 11.364 1.550 1.00 94.56 229 VAL A CA 1
ATOM 1698 C C . VAL A 1 229 ? 0.125 10.781 2.115 1.00 94.56 229 VAL A C 1
ATOM 1700 O O . VAL A 1 229 ? -0.169 10.941 3.301 1.00 94.56 229 VAL A O 1
ATOM 1703 N N . GLY A 1 230 ? -0.635 10.052 1.297 1.00 92.25 230 GLY A N 1
ATOM 1704 C CA . GLY A 1 230 ? -1.852 9.382 1.743 1.00 92.25 230 GLY A CA 1
ATOM 1705 C C . GLY A 1 230 ? -1.594 8.332 2.832 1.00 92.25 230 GLY A C 1
ATOM 1706 O O . GLY A 1 230 ? -2.323 8.285 3.823 1.00 92.25 230 GLY A O 1
ATOM 1707 N N . MET A 1 231 ? -0.517 7.554 2.715 1.00 93.94 231 MET A N 1
ATOM 1708 C CA . MET A 1 231 ? -0.097 6.600 3.745 1.00 93.94 231 MET A CA 1
ATOM 1709 C C . MET A 1 231 ? 0.309 7.292 5.052 1.00 93.94 231 MET A C 1
ATOM 1711 O O . MET A 1 231 ? -0.015 6.787 6.126 1.00 93.94 231 MET A O 1
ATOM 1715 N N . VAL A 1 232 ? 0.966 8.458 4.993 1.00 94.06 232 VAL A N 1
ATOM 1716 C CA . VAL A 1 232 ? 1.314 9.241 6.194 1.00 94.06 232 VAL A CA 1
ATOM 1717 C C . VAL A 1 232 ? 0.044 9.666 6.927 1.00 94.06 232 VAL A C 1
ATOM 1719 O O . VAL A 1 232 ? -0.042 9.494 8.144 1.00 94.06 232 VAL A O 1
ATOM 1722 N N . ASN A 1 233 ? -0.964 10.144 6.193 1.00 90.50 233 ASN A N 1
ATOM 1723 C CA . ASN A 1 233 ? -2.256 10.508 6.773 1.00 90.50 233 ASN A CA 1
ATOM 1724 C C . ASN A 1 233 ? -2.938 9.306 7.441 1.00 90.50 233 ASN A C 1
ATOM 1726 O O . ASN A 1 233 ? -3.391 9.431 8.576 1.00 90.50 233 ASN A O 1
ATOM 1730 N N . ILE A 1 234 ? -2.926 8.126 6.805 1.00 90.31 234 ILE A N 1
ATOM 1731 C CA . ILE A 1 234 ? -3.452 6.897 7.422 1.00 90.31 234 ILE A CA 1
ATOM 1732 C C . ILE A 1 234 ? -2.705 6.577 8.723 1.00 90.31 234 ILE A C 1
ATOM 1734 O O . ILE A 1 234 ? -3.344 6.307 9.739 1.00 90.31 234 ILE A O 1
ATOM 1738 N N .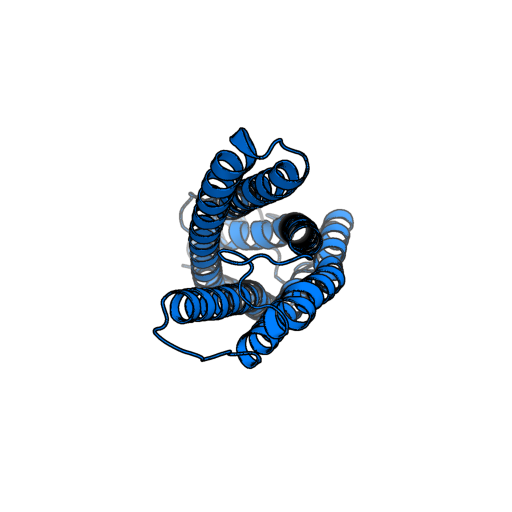 CYS A 1 235 ? -1.370 6.636 8.743 1.00 93.06 235 CYS A N 1
ATOM 1739 C CA . CYS A 1 235 ? -0.599 6.400 9.966 1.00 93.06 235 CYS A CA 1
ATOM 1740 C C . CYS A 1 235 ? -0.998 7.375 11.084 1.00 93.06 235 CYS A C 1
ATOM 1742 O O . CYS A 1 235 ? -1.298 6.941 12.198 1.00 93.06 235 CYS A O 1
ATOM 1744 N N . ILE A 1 236 ? -1.077 8.674 10.782 1.00 90.56 236 ILE A N 1
ATOM 1745 C CA . ILE A 1 236 ? -1.499 9.707 11.740 1.00 90.56 236 ILE A CA 1
ATOM 1746 C C . ILE A 1 236 ? -2.907 9.416 12.273 1.00 90.56 236 ILE A C 1
ATOM 1748 O O . ILE A 1 236 ? -3.126 9.465 13.487 1.00 90.56 236 ILE A O 1
ATOM 1752 N N . ASP A 1 237 ? -3.848 9.068 11.397 1.00 87.25 237 ASP A N 1
ATOM 1753 C CA . ASP A 1 237 ? -5.224 8.746 11.776 1.00 87.25 237 ASP A CA 1
ATOM 1754 C C . ASP A 1 237 ? -5.278 7.519 12.693 1.00 87.25 237 ASP A C 1
ATOM 1756 O O . ASP A 1 237 ? -5.922 7.557 13.742 1.00 87.25 237 ASP A O 1
ATOM 1760 N N . THR A 1 238 ? -4.533 6.454 12.382 1.00 88.81 238 THR A N 1
ATOM 1761 C CA . THR A 1 238 ? -4.486 5.256 13.238 1.00 88.81 238 THR A CA 1
ATOM 1762 C C . THR A 1 238 ? -3.910 5.540 14.632 1.00 88.81 238 THR A C 1
ATOM 1764 O O . THR A 1 238 ? -4.443 5.035 15.622 1.00 88.81 238 THR A O 1
ATOM 1767 N N . VAL A 1 239 ? -2.903 6.418 14.750 1.00 90.38 239 VAL A N 1
ATOM 1768 C CA . VAL A 1 239 ? -2.360 6.873 16.047 1.00 90.38 239 VAL A CA 1
ATOM 1769 C C . VAL A 1 239 ? -3.388 7.689 16.829 1.00 90.38 239 VAL A C 1
ATOM 1771 O O . VAL A 1 239 ? -3.530 7.508 18.039 1.00 90.38 239 VAL A O 1
ATOM 1774 N N . ARG A 1 240 ? -4.139 8.566 16.156 1.00 85.81 240 ARG A N 1
ATOM 1775 C CA . ARG A 1 240 ? -5.193 9.379 16.788 1.00 85.81 240 ARG A CA 1
ATOM 1776 C C . ARG A 1 240 ? -6.347 8.526 17.316 1.00 85.81 240 ARG A C 1
ATOM 1778 O O . ARG A 1 240 ? -6.897 8.838 18.371 1.00 85.81 240 ARG A O 1
ATOM 1785 N N . ILE A 1 241 ? -6.694 7.455 16.605 1.00 82.81 241 ILE A N 1
ATOM 1786 C CA . ILE A 1 241 ? -7.793 6.546 16.959 1.00 82.81 241 ILE A CA 1
ATOM 1787 C C . ILE A 1 241 ? -7.395 5.593 18.103 1.00 82.81 241 ILE A C 1
ATOM 1789 O O . ILE A 1 241 ? -8.231 5.260 18.945 1.00 82.81 241 ILE A O 1
ATOM 1793 N N . TYR A 1 242 ? -6.120 5.200 18.194 1.00 87.12 242 TYR A N 1
ATOM 1794 C CA . TYR A 1 242 ? -5.603 4.254 19.193 1.00 87.12 242 TYR A CA 1
ATOM 1795 C C . TYR A 1 242 ? -6.081 4.486 20.645 1.00 87.12 242 TYR A C 1
ATOM 1797 O O . TYR A 1 242 ? -6.655 3.561 21.229 1.00 87.12 242 TYR A O 1
ATOM 1805 N N . PRO A 1 243 ? -5.910 5.676 21.267 1.00 83.31 243 PRO A N 1
ATOM 1806 C CA . PRO A 1 243 ? -6.305 5.877 22.663 1.00 83.31 243 PRO A CA 1
ATOM 1807 C C . PRO A 1 243 ? -7.817 5.736 22.883 1.00 83.31 243 PRO A C 1
ATOM 1809 O O . PRO A 1 243 ? -8.231 5.346 23.974 1.00 83.31 243 PRO A O 1
ATOM 1812 N N . VAL A 1 244 ? -8.629 6.021 21.858 1.00 79.75 244 VAL A N 1
ATOM 1813 C CA . VAL A 1 244 ? -10.094 5.906 21.913 1.00 79.75 244 VAL A CA 1
ATOM 1814 C C . VAL A 1 244 ? -10.528 4.441 21.889 1.00 79.75 244 VAL A C 1
ATOM 1816 O O . VAL A 1 244 ? -11.444 4.066 22.614 1.00 79.75 244 VAL A O 1
ATOM 1819 N N . LEU A 1 245 ? -9.835 3.599 21.117 1.00 81.62 245 LEU A N 1
ATOM 1820 C CA . LEU A 1 245 ? -10.103 2.160 21.068 1.00 81.62 245 LEU A CA 1
ATOM 1821 C C . LEU A 1 245 ? -9.674 1.444 22.355 1.00 81.62 245 LEU A C 1
ATOM 1823 O O . LEU A 1 245 ? -10.381 0.560 22.826 1.00 81.62 245 LEU A O 1
ATOM 1827 N N . VAL A 1 246 ? -8.523 1.813 22.932 1.00 83.50 246 VAL A N 1
ATOM 1828 C CA . VAL A 1 246 ? -7.968 1.145 24.127 1.00 83.50 246 VAL A CA 1
ATOM 1829 C C . VAL A 1 246 ? -8.694 1.540 25.413 1.00 83.50 246 VAL A C 1
ATOM 1831 O O . VAL A 1 246 ? -8.775 0.733 26.341 1.00 83.50 246 VAL A O 1
ATOM 1834 N N . ARG A 1 247 ? -9.196 2.775 25.492 1.00 74.56 247 ARG A N 1
ATOM 1835 C CA . ARG A 1 247 ? -9.921 3.305 26.652 1.00 74.56 247 ARG A CA 1
ATOM 1836 C C . ARG A 1 247 ? -11.303 3.782 26.203 1.00 74.56 247 ARG A C 1
ATOM 1838 O O . ARG A 1 247 ? -11.502 4.997 26.106 1.00 74.56 247 ARG A O 1
ATOM 1845 N N . PRO A 1 248 ? -12.241 2.860 25.909 1.00 61.84 248 PRO A N 1
ATOM 1846 C CA . PRO A 1 248 ? -13.609 3.250 25.605 1.00 61.84 248 PRO A CA 1
ATOM 1847 C C . PRO A 1 248 ? -14.132 4.099 26.767 1.00 61.84 248 PRO A C 1
ATOM 1849 O O . PRO A 1 248 ? -14.000 3.735 27.937 1.00 61.84 248 PRO A O 1
ATOM 1852 N N . GLY A 1 249 ? -14.611 5.299 26.446 1.00 53.50 249 GLY A N 1
ATOM 1853 C CA . GLY A 1 249 ? -15.120 6.225 27.443 1.00 53.50 249 GLY A CA 1
A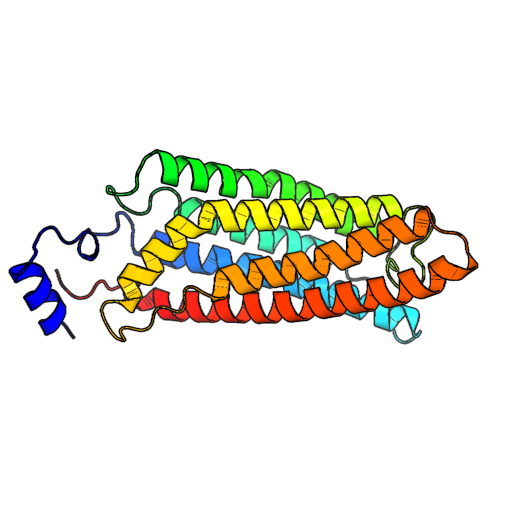TOM 1854 C C . GLY A 1 249 ? -16.384 5.658 28.074 1.00 53.50 249 GLY A C 1
ATOM 1855 O O . GLY A 1 249 ? -17.446 5.810 27.493 1.00 53.50 249 GLY A O 1
ATOM 1856 N N . VAL A 1 250 ? -16.230 5.104 29.278 1.00 46.91 250 VAL A N 1
ATOM 1857 C CA . VAL A 1 250 ? -17.271 4.681 30.232 1.00 46.91 250 VAL A CA 1
ATOM 1858 C C . VAL A 1 250 ? -18.152 3.513 29.772 1.00 46.91 250 VAL A C 1
ATOM 1860 O O . VAL A 1 250 ? -19.087 3.678 28.994 1.00 46.91 250 VAL A O 1
ATOM 1863 N N . GLY A 1 251 ? -17.863 2.340 30.337 1.00 42.28 251 GLY A N 1
ATOM 1864 C CA . GLY A 1 251 ? -18.848 1.567 31.094 1.00 42.28 251 GLY A CA 1
ATOM 1865 C C . GLY A 1 251 ? -18.506 1.720 32.570 1.00 42.28 251 GLY A C 1
ATOM 1866 O O . GLY A 1 251 ? -17.286 1.805 32.851 1.00 42.28 251 GLY A O 1
#

Radius of gyration: 21.01 Å; Cα contacts (8 Å, |Δi|>4): 310; chains: 1; bounding box: 59×30×64 Å

Secondary structure (DSSP, 8-state):
--HHHHHHHHH-TT-GGGSPPSSHHHHHHHHHHHHHHHHHHHHHHHHHHHHHHHHHTTS-----HHHHHHHHHHHHHHHHHHHTTSSSSTTS-HHHHHHHHHHHHHHHHHHHHHHIIIIIITTTS--TTT---TTHHHHHHHHHHHHHHHHHHHHHHHHHHHHHHHHHHTTTTS---TTHHHHHHHHHHHHHHHHHHHHHHTTS-HHHHHHHHHHHHHHHHHHHHHHHHHHHHHHHHHHHHHHHHHS-S--

Mean predicted aligned error: 7.62 Å

Foldseek 3Di:
DQPVVVVCCVVDVVPVLPAAFPCLQLLLQLLLLQLQLQLLLLVLVVVLVVQLVCVVVVNDPDHPLVSLVSSLVSLVSNLSSLLCLQPRGPPDDPVLSVLSVQLSVLSVVLSVLSCCQSVVDCNVPVNCQPCVPPCNLVNLVSLLVNLVSVLSNLRSSVVSVVSLLCSQDVVPDPDDCSCLSVQLNVLSVQLNVLSVLSNVLVVDPPVCSVVSSVVSVVSNVSSSVSNSVSSVVSSVSSVSSSVCSVCVNDD

pLDDT: mean 83.38, std 14.66, range [42.28, 98.12]

Solvent-accessible surface area (backbone atoms only — not comparable to full-atom values): 12893 Å² total; per-residue (Å²): 130,53,67,66,56,54,50,47,46,70,77,43,75,75,46,74,74,72,59,69,55,75,48,33,59,57,39,33,52,14,48,41,31,23,42,48,14,44,46,46,24,53,52,26,50,49,54,51,51,52,36,34,54,37,32,77,73,72,76,39,91,62,76,68,63,65,36,46,54,50,17,51,50,13,44,51,41,14,38,58,9,46,53,41,50,46,53,50,32,89,86,57,50,71,67,56,31,49,39,21,48,51,14,42,57,39,43,60,58,38,51,51,45,50,44,46,45,47,58,59,41,36,68,78,53,57,36,69,85,89,56,41,65,99,56,42,61,63,50,35,52,47,49,41,50,43,46,52,35,52,48,47,26,50,62,21,40,42,63,50,54,48,55,55,47,52,53,55,40,65,80,74,70,84,72,77,78,80,50,55,70,54,50,30,48,49,18,43,48,41,22,39,50,11,33,51,37,47,50,49,29,78,79,41,61,75,91,53,20,60,59,39,42,54,51,12,54,53,35,29,51,51,13,52,52,47,29,51,55,32,49,51,52,50,38,54,48,41,60,67,42,29,63,48,44,60,53,64,69,73,130